Protein AF-G2YPT3-F1 (afdb_monomer)

Solvent-accessible surface area (backbone atoms only — not comparable to full-atom values): 13106 Å² total; per-residue (Å²): 112,70,48,68,58,92,68,81,78,35,32,44,40,43,52,80,83,76,99,63,81,54,90,68,82,69,88,69,86,79,70,68,82,85,75,72,91,56,52,49,59,80,88,52,73,82,59,85,53,51,59,62,85,54,53,35,48,73,72,74,41,63,77,62,27,70,73,83,64,72,76,79,82,92,72,85,70,94,80,71,70,57,23,75,85,30,59,93,79,26,58,70,40,60,68,57,29,79,42,78,45,68,76,41,98,75,43,36,32,38,44,36,82,49,50,79,89,74,54,51,72,67,30,49,17,22,46,46,35,49,20,69,72,23,33,29,32,37,35,56,83,59,91,70,39,75,66,55,52,48,33,57,53,46,72,69,40,89,72,69,64,67,88,90,58,35,22,42,62,70,43,55,62,43,76,76,80,84,80,65,98,79,58,87,78,64,85,71,83,81,62,94,78,67,87,70,76,83,61,83,76,82,79,133

Mean predicted aligned error: 8.09 Å

Foldseek 3Di:
DWLDPPDPLFTEGEDDDDPDQQPDPPVDDFDFDDFFPWFPPPVDDDDFSHALVPRQVVVVHDVLHPPDTDDDDDDADDADFLQPPADPVLCVQQVQFPDWDDPDPQAEIEGHPDALLPDDSNNLNSVSNVRVRHSYYYYYDHSGTPSSSRRSSPSRHDQDQDDPAGASRRGRSDDDDDDDPPPPPDPPPPDDDRPPPVDDPDDD

pLDDT: mean 81.38, std 19.84, range [25.08, 97.88]

Organism: Botryotinia fuckeliana (strain T4) (NCBI:txid999810)

Secondary structure (DSSP, 8-state):
--EE-SSSS-EEEEEPPS-------------PPPPPTT-S-TT--PPTTS-HHHHHHHTT--SSB-----PPPP-------TTTTS-TT-HHHHTT-SEEEESSSSS-EEEES--GGG--HHHHHHHHHHHHHHSEEEEES----HHHHHHHHHHHSPPPPPTTS-BBTTBTT-------TT-TT-----S---TTTTS-----

Sequence (204 aa):
MAIANNFSKTAVVVAEDAVGNSTSSSSRKLKLPPKPENLPHPEYTTPRGVSPLISVPKAGLQYPNYTPFKLPDLVEHPFVDRGIDSDPKKSKLLGAASEVKHLTPSIGTELVGIQLTSLDDTQKNELARLVAERGVVFLRDQEMDVHEQIEFGSYFGELHIHQMAGIIPDLPWVHPIHKDETAKNGRSHQIWHSDNGYASKSWT

Nearest PDB structures (foldseek):
  7qtf-assembly1_B  TM=8.559E-01  e=4.571E-03  Streptomyces sp. Tu6071
  7qtd-assembly1_B  TM=8.133E-01  e=3.531E-03  Streptomyces sp. Tu6071
  7qtf-assembly1_D  TM=8.528E-01  e=2.786E-02  Streptomyces sp. Tu6071

InterPro domains:
  IPR003819 TauD/TfdA-like domain [PF02668] (99-200)
  IPR042098 Glutarate 2-hydroxylase superfamily [G3DSA:3.60.130.10] (91-202)
  IPR051323 Alpha-ketoglutarate-dependent sulfate ester dioxygenase-like [PTHR30468] (59-199)

Radius of gyration: 17.72 Å; Cα contacts (8 Å, |Δi|>4): 285; chains: 1; bounding box: 40×44×48 Å

Structure (mmCIF, N/CA/C/O backbone):
data_AF-G2YPT3-F1
#
_entry.id   AF-G2YPT3-F1
#
loop_
_atom_site.group_PDB
_atom_site.id
_atom_site.type_symbol
_atom_site.label_atom_id
_atom_site.label_alt_id
_atom_site.label_comp_id
_atom_site.label_asym_id
_atom_site.label_entity_id
_atom_site.label_seq_id
_atom_site.pdbx_PDB_ins_code
_atom_site.Cartn_x
_atom_site.Cartn_y
_atom_site.Cartn_z
_atom_site.occupancy
_atom_site.B_iso_or_equiv
_atom_site.auth_seq_id
_atom_site.auth_comp_id
_atom_site.auth_asym_id
_atom_site.auth_atom_id
_atom_site.pdbx_PDB_model_num
ATOM 1 N N . MET A 1 1 ? 2.955 -8.568 -2.857 1.00 25.56 1 MET A N 1
ATOM 2 C CA . MET A 1 1 ? 2.214 -7.303 -2.712 1.00 25.56 1 MET A CA 1
ATOM 3 C C . MET A 1 1 ? 2.379 -6.792 -1.282 1.00 25.56 1 MET A C 1
ATOM 5 O O . MET A 1 1 ? 2.243 -7.575 -0.354 1.00 25.56 1 MET A O 1
ATOM 9 N N . ALA A 1 2 ? 2.762 -5.528 -1.096 1.00 25.08 2 ALA A N 1
ATOM 10 C CA . ALA A 1 2 ? 2.820 -4.852 0.203 1.00 25.08 2 ALA A CA 1
ATOM 11 C C . ALA A 1 2 ? 2.384 -3.401 -0.025 1.00 25.08 2 ALA A C 1
ATOM 13 O O . ALA A 1 2 ? 2.983 -2.726 -0.859 1.00 25.08 2 ALA A O 1
ATOM 14 N N . ILE A 1 3 ? 1.355 -2.914 0.672 1.00 36.22 3 ILE A N 1
ATOM 15 C CA . ILE A 1 3 ? 1.023 -1.484 0.673 1.00 36.22 3 ILE A CA 1
ATOM 16 C C . ILE A 1 3 ? 1.812 -0.862 1.831 1.00 36.22 3 ILE A C 1
ATOM 18 O O . ILE A 1 3 ? 1.327 -0.696 2.952 1.00 36.22 3 ILE A O 1
ATOM 22 N N . ALA A 1 4 ? 3.086 -0.582 1.561 1.00 28.97 4 ALA A N 1
ATOM 23 C CA . ALA A 1 4 ? 3.979 0.117 2.475 1.00 28.97 4 ALA A CA 1
ATOM 24 C C . ALA A 1 4 ? 3.965 1.616 2.141 1.00 28.97 4 ALA A C 1
ATOM 26 O O . ALA A 1 4 ? 4.712 2.086 1.283 1.00 28.97 4 ALA A O 1
ATOM 27 N N . ASN A 1 5 ? 3.110 2.375 2.832 1.00 30.12 5 ASN A N 1
ATOM 28 C CA . ASN A 1 5 ? 3.223 3.829 2.849 1.00 30.12 5 ASN A CA 1
ATOM 29 C C . ASN A 1 5 ? 4.430 4.191 3.711 1.00 30.12 5 ASN A C 1
ATOM 31 O O . ASN A 1 5 ? 4.438 4.029 4.930 1.00 30.12 5 ASN A O 1
ATOM 35 N N . ASN A 1 6 ? 5.486 4.647 3.050 1.00 32.84 6 ASN A N 1
ATOM 36 C CA . ASN A 1 6 ? 6.762 4.945 3.668 1.00 32.84 6 ASN A CA 1
ATOM 37 C C . ASN A 1 6 ? 6.714 6.234 4.503 1.00 32.84 6 ASN A C 1
ATOM 39 O O . ASN A 1 6 ? 7.432 7.164 4.174 1.00 32.84 6 ASN A O 1
ATOM 43 N N . PHE A 1 7 ? 5.958 6.309 5.602 1.00 32.59 7 PHE A N 1
ATOM 44 C CA . PHE A 1 7 ? 6.181 7.274 6.691 1.00 32.59 7 PHE A CA 1
ATOM 45 C C . PHE A 1 7 ? 5.775 6.651 8.037 1.00 32.59 7 PHE A C 1
ATOM 47 O O . PHE A 1 7 ? 4.611 6.602 8.391 1.00 32.59 7 PHE A O 1
ATOM 54 N N . SER A 1 8 ? 6.779 6.177 8.789 1.00 30.66 8 SER A N 1
ATOM 55 C CA . SER A 1 8 ? 6.693 5.751 10.196 1.00 30.66 8 SER A CA 1
ATOM 56 C C . SER A 1 8 ? 5.673 4.630 10.508 1.00 30.66 8 SER A C 1
ATOM 58 O O . SER A 1 8 ? 4.515 4.865 10.833 1.00 30.66 8 SER A O 1
ATOM 60 N N . LYS A 1 9 ? 6.156 3.377 10.494 1.00 34.19 9 LYS A N 1
ATOM 61 C CA . LYS A 1 9 ? 5.582 2.201 11.198 1.00 34.19 9 LYS A CA 1
ATOM 62 C C . LYS A 1 9 ? 4.179 1.693 10.797 1.00 34.19 9 LYS A C 1
ATOM 64 O O . LYS A 1 9 ? 3.597 0.930 11.563 1.00 34.19 9 LYS A O 1
ATOM 69 N N . THR A 1 10 ? 3.673 2.036 9.615 1.00 38.00 10 THR A N 1
ATOM 70 C CA . THR A 1 10 ? 2.257 1.835 9.252 1.00 38.00 10 THR A CA 1
ATOM 71 C C . THR A 1 10 ? 2.141 1.134 7.890 1.00 38.00 10 THR A C 1
ATOM 73 O O . THR A 1 10 ? 2.603 1.678 6.890 1.00 38.00 10 THR A O 1
ATOM 76 N N . ALA A 1 11 ? 1.564 -0.074 7.828 1.00 52.31 11 ALA A N 1
ATOM 77 C CA . ALA A 1 11 ? 1.418 -0.837 6.576 1.00 52.31 11 ALA A CA 1
ATOM 78 C C . ALA A 1 11 ? 0.014 -1.435 6.402 1.00 52.31 11 ALA A C 1
ATOM 80 O O . ALA A 1 11 ? -0.542 -2.031 7.328 1.00 52.31 11 ALA A O 1
ATOM 81 N N . VAL A 1 12 ? -0.536 -1.328 5.191 1.00 57.88 12 VAL A N 1
ATOM 82 C CA . VAL A 1 12 ? -1.650 -2.178 4.762 1.00 57.88 12 VAL A CA 1
ATOM 83 C C . VAL 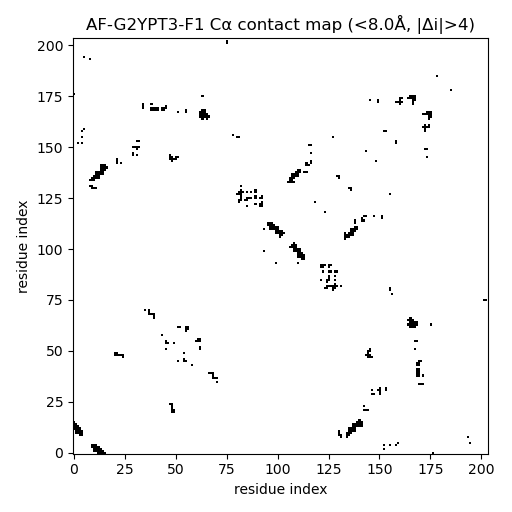A 1 12 ? -1.031 -3.366 4.032 1.00 57.88 12 VAL A C 1
ATOM 85 O O . VAL A 1 12 ? -0.262 -3.220 3.085 1.00 57.88 12 VAL A O 1
ATOM 88 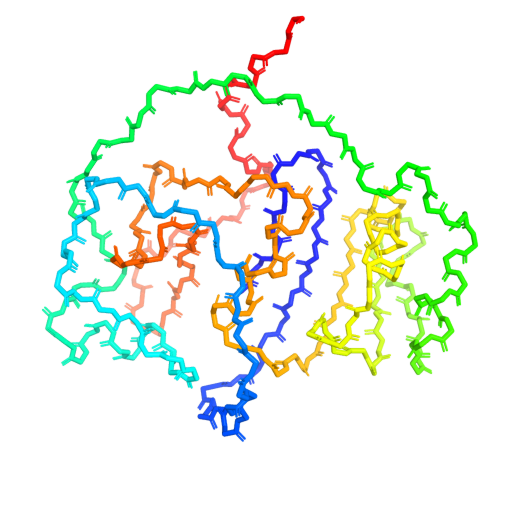N N . VAL A 1 13 ? -1.303 -4.575 4.496 1.00 55.97 13 VAL A N 1
ATOM 89 C CA . VAL A 1 13 ? -0.793 -5.776 3.836 1.00 55.97 13 VAL A CA 1
ATOM 90 C C . VAL A 1 13 ? -1.937 -6.393 3.066 1.00 55.97 13 VAL A C 1
ATOM 92 O O . VAL A 1 13 ? -2.927 -6.831 3.651 1.00 55.97 13 VAL A O 1
ATOM 95 N N . VAL A 1 14 ? -1.770 -6.427 1.750 1.00 56.00 14 VAL A N 1
ATOM 96 C CA . VAL A 1 14 ? -2.645 -7.186 0.871 1.00 56.00 14 VAL A CA 1
ATOM 97 C C . VAL A 1 14 ? -1.931 -8.474 0.515 1.00 56.00 14 VAL A C 1
ATOM 99 O O . VAL A 1 14 ? -0.853 -8.460 -0.082 1.00 56.00 14 VAL A O 1
ATOM 102 N N . ALA A 1 15 ? -2.517 -9.579 0.959 1.00 39.38 15 ALA A N 1
ATOM 103 C CA . ALA A 1 15 ? -2.081 -10.914 0.599 1.00 39.38 15 ALA A CA 1
ATOM 104 C C . ALA A 1 15 ? -2.878 -11.354 -0.634 1.00 39.38 15 ALA A C 1
ATOM 106 O O . ALA A 1 15 ? -4.101 -11.449 -0.570 1.00 39.38 15 ALA A O 1
ATOM 107 N N . GLU A 1 16 ? -2.180 -11.584 -1.743 1.00 44.81 16 GLU A N 1
ATOM 108 C CA . GLU A 1 16 ? -2.735 -12.250 -2.920 1.00 44.81 16 GLU A CA 1
ATOM 109 C C . GLU A 1 16 ? -2.396 -13.739 -2.816 1.00 44.81 16 GLU A C 1
ATOM 111 O O . GLU A 1 16 ? -1.215 -14.095 -2.762 1.00 44.81 16 GLU A O 1
ATOM 116 N N . ASP A 1 17 ? -3.413 -14.599 -2.808 1.00 30.06 17 ASP A N 1
ATOM 117 C CA . ASP A 1 17 ? -3.238 -16.021 -3.076 1.00 30.06 17 ASP A CA 1
ATOM 118 C C . ASP A 1 17 ? -3.498 -16.272 -4.572 1.00 30.06 17 ASP A C 1
ATOM 120 O O . ASP A 1 17 ? -4.581 -16.025 -5.092 1.00 30.06 17 ASP A O 1
ATOM 124 N N . ALA A 1 18 ? -2.480 -16.820 -5.237 1.00 33.00 18 ALA A N 1
ATOM 125 C CA . ALA A 1 18 ? -2.502 -17.441 -6.562 1.00 33.00 18 ALA A CA 1
ATOM 126 C C . ALA A 1 18 ? -2.518 -16.559 -7.833 1.00 33.00 18 ALA A C 1
ATOM 128 O O . ALA A 1 18 ? -3.161 -15.524 -7.967 1.00 33.00 18 ALA A O 1
ATOM 129 N N . VAL A 1 19 ? -1.798 -17.099 -8.825 1.00 37.69 19 VAL A N 1
ATOM 130 C CA . VAL A 1 19 ? -1.695 -16.706 -10.238 1.00 37.69 19 VAL A CA 1
ATOM 131 C C . VAL A 1 19 ? -3.038 -16.967 -10.938 1.00 37.69 19 VAL A C 1
ATOM 133 O O . VAL A 1 19 ? -3.183 -17.886 -11.741 1.00 37.69 19 VAL A O 1
ATOM 136 N N . GLY A 1 20 ? -4.060 -16.201 -10.569 1.00 38.00 20 GLY A N 1
ATOM 137 C CA . GLY A 1 20 ? -5.382 -16.219 -11.184 1.00 38.00 20 GLY A CA 1
ATOM 138 C C . GLY A 1 20 ? -5.540 -15.046 -12.142 1.00 38.00 20 GLY A C 1
ATOM 139 O O . GLY A 1 20 ? -5.251 -13.905 -11.796 1.00 38.00 20 GLY A O 1
ATOM 140 N N . ASN A 1 21 ? -6.000 -15.318 -13.360 1.00 39.44 21 ASN A N 1
ATOM 141 C CA . ASN A 1 21 ? -6.393 -14.286 -14.312 1.00 39.44 21 ASN A CA 1
ATOM 142 C C . ASN A 1 21 ? -7.665 -13.612 -13.760 1.00 39.44 21 ASN A C 1
ATOM 144 O O . ASN A 1 21 ? -8.746 -14.195 -13.859 1.00 39.44 21 ASN A O 1
ATOM 148 N N . SER A 1 22 ? -7.552 -12.441 -13.122 1.00 44.16 22 SER A N 1
ATOM 149 C CA . SER A 1 22 ? -8.712 -11.742 -12.563 1.00 44.16 22 SER A CA 1
ATOM 150 C C . SER A 1 22 ? -9.546 -11.149 -13.701 1.00 44.16 22 SER A C 1
ATOM 152 O O . SER A 1 22 ? -9.305 -10.064 -14.228 1.00 44.16 22 SER A O 1
ATOM 154 N N . THR A 1 23 ? -10.568 -11.887 -14.128 1.00 39.50 23 THR A N 1
ATOM 155 C CA . THR A 1 23 ? -11.624 -11.369 -15.003 1.00 39.50 23 THR A CA 1
ATOM 156 C C . THR A 1 23 ? -12.571 -10.483 -14.200 1.00 39.50 23 THR A C 1
ATOM 158 O O . THR A 1 23 ? -13.719 -10.835 -13.962 1.00 39.50 23 THR A O 1
ATOM 161 N N . SER A 1 24 ? -12.087 -9.316 -13.788 1.00 44.16 24 SER A N 1
ATOM 162 C CA . SER A 1 24 ? -12.925 -8.203 -13.346 1.00 44.16 24 SER A CA 1
ATOM 163 C C . SER A 1 24 ? -12.315 -6.916 -13.888 1.00 44.16 24 SER A C 1
ATOM 165 O O . SER A 1 24 ? -11.697 -6.119 -13.191 1.00 44.16 24 SER A O 1
ATOM 167 N N . SER A 1 25 ? -12.441 -6.731 -15.205 1.00 45.53 25 SER A N 1
ATOM 168 C CA . SER A 1 25 ? -12.230 -5.422 -15.814 1.00 45.53 25 SER A CA 1
ATOM 169 C C . SER A 1 25 ? -13.413 -4.543 -15.420 1.00 45.53 25 SER A C 1
ATOM 171 O O . SER A 1 25 ? -14.403 -4.429 -16.140 1.00 45.53 25 SER A O 1
ATOM 173 N N . SER A 1 26 ? -13.329 -3.932 -14.241 1.00 51.19 26 SER A N 1
ATOM 174 C CA . SER A 1 26 ? -14.158 -2.776 -13.938 1.00 51.19 26 SER A CA 1
ATOM 175 C C . SER A 1 26 ? -13.827 -1.699 -14.973 1.00 51.19 26 SER A C 1
ATOM 177 O O . SER A 1 26 ? -12.689 -1.240 -15.076 1.00 51.19 26 SER A O 1
ATOM 179 N N . SER A 1 27 ? -14.820 -1.276 -15.758 1.00 59.25 27 SER A N 1
ATOM 180 C CA . SER A 1 27 ? -14.730 -0.214 -16.775 1.00 59.25 27 SER A CA 1
ATOM 181 C C . SER A 1 27 ? -14.465 1.182 -16.185 1.00 59.25 27 SER A C 1
ATOM 183 O O . SER A 1 27 ? -14.656 2.205 -16.847 1.00 59.25 27 SER A O 1
ATOM 185 N N . ARG A 1 28 ? -14.072 1.249 -14.911 1.00 79.56 28 ARG A N 1
ATOM 186 C CA . ARG A 1 28 ? -13.764 2.466 -14.174 1.00 79.56 28 ARG A CA 1
ATOM 187 C C . ARG A 1 28 ? -12.471 3.083 -14.705 1.00 79.56 28 ARG A C 1
ATOM 189 O O . ARG A 1 28 ? -11.409 2.460 -14.726 1.00 79.56 28 ARG A O 1
ATOM 196 N N . LYS A 1 29 ? -12.556 4.360 -15.082 1.00 86.62 29 LYS A N 1
ATOM 197 C CA . LYS A 1 29 ? -11.383 5.179 -15.396 1.00 86.62 29 LYS A CA 1
ATOM 198 C C . LYS A 1 29 ? -10.594 5.441 -14.111 1.00 86.62 29 LYS A C 1
ATOM 200 O O . LYS A 1 29 ? -11.098 6.126 -13.224 1.00 86.62 29 LYS A O 1
ATOM 205 N N . LEU A 1 30 ? -9.374 4.914 -14.042 1.00 90.19 30 LEU A N 1
ATOM 206 C CA . LEU A 1 30 ? -8.471 5.143 -12.916 1.00 90.19 30 LEU A CA 1
ATOM 207 C C . LEU A 1 30 ? -7.805 6.519 -12.992 1.00 90.19 30 LEU A C 1
ATOM 209 O O . LEU A 1 30 ? -7.513 7.035 -14.076 1.00 90.19 30 LEU A O 1
ATOM 213 N N . LYS A 1 31 ? -7.535 7.086 -11.822 1.00 91.81 31 LYS A N 1
ATOM 214 C CA . LYS A 1 31 ? -6.739 8.288 -11.593 1.00 91.81 31 LYS A CA 1
ATOM 215 C C . LYS A 1 31 ? -5.352 7.857 -11.126 1.00 91.81 31 LYS A C 1
ATOM 217 O O . LYS A 1 31 ? -5.121 7.655 -9.940 1.00 91.81 31 LYS A O 1
ATOM 222 N N . LEU A 1 32 ? -4.443 7.691 -12.079 1.00 91.88 32 LEU A N 1
ATOM 223 C CA . LEU A 1 32 ? -3.050 7.362 -11.788 1.00 91.88 32 LEU A CA 1
ATOM 224 C C . LEU A 1 32 ? -2.218 8.642 -11.615 1.00 91.88 32 LEU A C 1
ATOM 226 O O . LEU A 1 32 ? -2.523 9.648 -12.265 1.00 91.88 32 LEU A O 1
ATOM 230 N N . PRO A 1 33 ? -1.168 8.616 -10.776 1.00 91.44 33 PRO A N 1
ATOM 231 C CA . PRO A 1 33 ? -0.207 9.708 -10.694 1.00 91.44 33 PRO A CA 1
ATOM 232 C C . PRO A 1 33 ? 0.501 9.944 -12.045 1.00 91.44 33 PRO A C 1
ATOM 234 O O . PRO A 1 33 ? 0.577 9.035 -12.880 1.00 91.44 33 PRO A O 1
ATOM 237 N N . PRO A 1 34 ? 1.014 11.163 -12.292 1.00 91.19 34 PRO A N 1
ATOM 238 C CA . PRO A 1 34 ? 1.712 11.487 -13.534 1.00 91.19 34 PRO A CA 1
ATOM 239 C C . PRO A 1 34 ? 3.033 10.717 -13.641 1.00 91.19 34 PRO A C 1
ATOM 241 O O . PRO A 1 34 ? 3.856 10.769 -12.731 1.00 91.19 34 PRO A O 1
ATOM 244 N N . LYS A 1 35 ? 3.250 10.016 -14.762 1.00 89.12 35 LYS A N 1
ATOM 245 C CA . LYS A 1 35 ? 4.491 9.263 -15.009 1.00 89.12 35 LYS A CA 1
ATOM 246 C C . LYS A 1 35 ? 5.697 10.218 -15.113 1.00 89.12 35 LYS A C 1
ATOM 248 O O . LYS A 1 35 ? 5.562 11.272 -15.734 1.00 89.12 35 LYS A O 1
ATOM 253 N N . PRO A 1 36 ? 6.875 9.851 -14.573 1.00 87.44 36 PRO A N 1
ATOM 254 C CA . PRO A 1 36 ? 8.125 10.555 -14.850 1.00 87.44 36 PRO A CA 1
ATOM 255 C C . PRO A 1 36 ? 8.432 10.595 -16.354 1.00 87.44 36 PRO A C 1
ATOM 257 O O . PRO A 1 36 ? 8.186 9.620 -17.062 1.00 87.44 36 PRO A O 1
ATOM 260 N N . GLU A 1 37 ? 9.008 11.696 -16.836 1.00 85.44 37 GLU A N 1
ATOM 261 C CA . GLU A 1 37 ? 9.259 11.909 -18.272 1.00 85.44 37 GLU A CA 1
ATOM 262 C C . GLU A 1 37 ? 10.292 10.936 -18.863 1.00 85.44 37 GLU A C 1
ATOM 264 O O . GLU A 1 37 ? 10.163 10.508 -20.005 1.00 85.44 37 GLU A O 1
ATOM 269 N N . ASN A 1 38 ? 11.302 10.548 -18.078 1.00 86.25 38 ASN A N 1
ATOM 270 C CA . ASN A 1 38 ? 12.462 9.789 -18.558 1.00 86.25 38 ASN A CA 1
ATOM 271 C C . ASN A 1 38 ? 12.374 8.285 -18.259 1.00 86.25 38 ASN A C 1
ATOM 273 O O . ASN A 1 38 ? 13.396 7.662 -17.972 1.00 86.25 38 ASN A O 1
ATOM 277 N N . LEU A 1 39 ? 11.174 7.697 -18.257 1.00 89.94 39 LEU A N 1
ATOM 278 C CA . LEU A 1 39 ? 11.048 6.262 -18.008 1.00 89.94 39 LEU A CA 1
ATOM 279 C C . LEU A 1 39 ? 11.674 5.427 -19.138 1.00 89.94 39 LEU A C 1
ATOM 281 O O . LEU A 1 39 ? 11.539 5.768 -20.315 1.00 89.94 39 LEU A O 1
ATOM 285 N N . PRO A 1 40 ? 12.331 4.307 -18.797 1.00 88.69 40 PRO A N 1
ATOM 286 C CA . PRO A 1 40 ? 12.798 3.353 -19.790 1.00 88.69 40 PRO A CA 1
ATOM 287 C C . PRO A 1 40 ? 11.599 2.646 -20.444 1.00 88.69 40 PRO A C 1
ATOM 289 O O . PRO A 1 40 ? 10.626 2.326 -19.766 1.00 88.69 40 PRO A O 1
ATOM 292 N N . HIS A 1 41 ? 11.695 2.346 -21.741 1.00 91.94 41 HIS A N 1
ATOM 293 C CA . HIS A 1 41 ? 10.638 1.689 -22.531 1.00 91.94 41 HIS A CA 1
ATOM 294 C C . HIS A 1 41 ? 9.309 2.473 -22.607 1.00 91.94 41 HIS A C 1
ATOM 296 O O . HIS A 1 41 ? 8.260 1.938 -22.234 1.00 91.94 41 HIS A O 1
ATOM 302 N N . PRO A 1 42 ? 9.312 3.734 -23.089 1.00 90.94 42 PRO A N 1
ATOM 303 C CA . PRO A 1 42 ? 8.094 4.546 -23.214 1.00 90.94 42 PRO A CA 1
ATOM 304 C C . PRO A 1 42 ? 7.025 3.929 -24.133 1.00 90.94 42 PRO A C 1
ATOM 306 O O . PRO A 1 42 ? 5.852 4.282 -24.043 1.00 90.94 42 PRO A O 1
ATOM 309 N N . GLU A 1 43 ? 7.417 3.015 -25.020 1.00 92.31 43 GLU A N 1
ATOM 310 C CA . GLU A 1 43 ? 6.538 2.266 -25.918 1.00 92.31 43 GLU A CA 1
ATOM 311 C C . GLU A 1 43 ? 5.740 1.154 -25.225 1.00 92.31 43 GLU A C 1
ATOM 313 O O . GLU A 1 43 ? 4.716 0.713 -25.751 1.00 92.31 43 GLU A O 1
ATOM 318 N N . TYR A 1 44 ? 6.198 0.677 -24.066 1.00 94.50 44 TYR A N 1
ATOM 319 C CA . TYR A 1 44 ? 5.550 -0.412 -23.348 1.00 94.50 44 TYR A CA 1
ATOM 320 C C . TYR A 1 44 ? 4.459 0.117 -22.415 1.00 94.50 44 TYR A C 1
ATOM 322 O O . TYR A 1 44 ? 4.579 1.160 -21.776 1.00 94.50 44 TYR A O 1
ATOM 330 N N . THR A 1 45 ? 3.361 -0.628 -22.319 1.00 94.62 45 THR A N 1
ATOM 331 C CA . THR A 1 45 ? 2.282 -0.353 -21.369 1.00 94.62 45 THR A CA 1
ATOM 332 C C . THR A 1 45 ? 1.820 -1.661 -20.755 1.00 94.62 45 THR A C 1
ATOM 334 O O . THR A 1 45 ? 1.497 -2.609 -21.475 1.00 94.62 45 THR A O 1
ATOM 337 N N . THR A 1 46 ? 1.768 -1.712 -19.427 1.00 93.50 46 THR A N 1
ATOM 338 C CA . THR A 1 46 ? 1.261 -2.880 -18.710 1.00 93.50 46 THR A CA 1
ATOM 339 C C . THR A 1 46 ? -0.253 -3.001 -18.931 1.00 93.50 46 THR A C 1
ATOM 341 O O . THR A 1 46 ? -0.994 -2.069 -18.617 1.00 93.50 46 THR A O 1
ATOM 344 N N . PRO A 1 47 ? -0.761 -4.131 -19.458 1.00 93.62 47 PRO A N 1
ATOM 345 C CA . PRO A 1 47 ? -2.200 -4.326 -19.625 1.00 93.62 47 PRO A CA 1
ATOM 346 C C . PRO A 1 47 ? -2.939 -4.371 -18.276 1.00 93.62 47 PRO A C 1
ATOM 348 O O . PRO A 1 47 ? -2.446 -4.943 -17.305 1.00 93.62 47 PRO A O 1
ATOM 351 N N . ARG A 1 48 ? -4.157 -3.814 -18.219 1.00 90.00 48 ARG A N 1
ATOM 352 C CA . ARG A 1 48 ? -5.070 -3.973 -17.067 1.00 90.00 48 ARG A CA 1
ATOM 353 C C . ARG A 1 48 ? -5.431 -5.451 -16.869 1.00 90.00 48 ARG A C 1
ATOM 355 O O . ARG A 1 48 ? -5.543 -6.186 -17.849 1.00 90.00 48 ARG A O 1
ATOM 362 N N . GLY A 1 49 ? -5.621 -5.875 -15.619 1.00 86.69 49 GLY A N 1
ATOM 363 C CA . GLY A 1 49 ? -5.992 -7.257 -15.270 1.00 86.69 49 GLY A CA 1
ATOM 364 C C . GLY A 1 49 ? -4.949 -8.344 -15.573 1.00 86.69 49 GLY A C 1
ATOM 365 O O . GLY A 1 49 ? -5.222 -9.519 -15.353 1.00 86.69 49 GLY A O 1
ATOM 366 N N . VAL A 1 50 ? -3.755 -7.993 -16.068 1.00 89.81 50 VAL A N 1
ATOM 367 C CA . VAL A 1 50 ? -2.672 -8.954 -16.328 1.00 89.81 50 VAL A CA 1
ATOM 368 C C . VAL A 1 50 ? -1.510 -8.661 -15.392 1.00 89.81 50 VAL A C 1
ATOM 370 O O . VAL A 1 50 ? -1.056 -7.524 -15.288 1.00 89.81 50 VAL A O 1
ATOM 373 N N . SER A 1 51 ? -1.003 -9.699 -14.724 1.00 89.12 51 SER A N 1
ATOM 374 C CA . SER A 1 51 ? 0.149 -9.552 -13.837 1.00 89.12 51 SER A CA 1
ATOM 375 C C . SER A 1 51 ? 1.378 -9.040 -14.610 1.00 89.12 51 SER A C 1
ATOM 377 O O . SER A 1 51 ? 1.750 -9.646 -15.622 1.00 89.12 51 SER A O 1
ATOM 379 N N . PRO A 1 52 ? 2.067 -7.993 -14.117 1.00 90.56 52 PRO A N 1
ATOM 380 C CA . PRO A 1 52 ? 3.324 -7.507 -14.689 1.00 90.56 52 PRO A CA 1
ATOM 381 C C . PRO A 1 52 ? 4.414 -8.578 -14.778 1.00 90.56 52 PRO A C 1
ATOM 383 O O . PRO A 1 52 ? 5.217 -8.561 -15.708 1.00 90.56 52 PRO A O 1
ATOM 386 N N . LEU A 1 53 ? 4.398 -9.546 -13.854 1.00 90.12 53 LEU A N 1
ATOM 387 C CA . LEU A 1 53 ? 5.284 -10.712 -13.868 1.00 90.12 53 LEU A CA 1
ATOM 388 C C . LEU A 1 53 ? 5.138 -11.537 -15.160 1.00 90.12 53 LEU A C 1
ATOM 390 O O . LEU A 1 53 ? 6.088 -12.180 -15.590 1.00 90.12 53 LEU A O 1
ATOM 394 N N . ILE A 1 54 ? 3.960 -11.503 -15.790 1.00 91.50 54 ILE A N 1
ATOM 395 C CA . ILE A 1 54 ? 3.649 -12.223 -17.030 1.00 91.50 54 ILE A CA 1
ATOM 396 C C . ILE A 1 54 ? 3.765 -11.292 -18.242 1.00 91.50 54 ILE A C 1
ATOM 398 O O . ILE A 1 54 ? 4.350 -11.667 -19.260 1.00 91.50 54 ILE A O 1
ATOM 402 N N . SER A 1 55 ? 3.195 -10.085 -18.167 1.00 93.69 55 SER A N 1
ATOM 403 C CA . SER A 1 55 ? 3.106 -9.193 -19.329 1.00 93.69 55 SER A CA 1
ATOM 404 C C . SER A 1 55 ? 4.459 -8.618 -19.748 1.00 93.69 55 SER A C 1
ATOM 406 O O . SER A 1 55 ? 4.703 -8.492 -20.947 1.00 93.69 55 SER A O 1
ATOM 408 N N . VAL A 1 56 ? 5.345 -8.316 -18.790 1.00 93.69 56 VAL A N 1
ATOM 409 C CA . VAL A 1 56 ? 6.662 -7.719 -19.066 1.00 93.69 56 VAL A CA 1
ATOM 410 C C . VAL A 1 56 ? 7.563 -8.706 -19.831 1.00 93.69 56 VAL A C 1
ATOM 412 O O . VAL A 1 56 ? 7.993 -8.352 -20.933 1.00 93.69 56 VAL A O 1
ATOM 415 N N . PRO A 1 57 ? 7.774 -9.964 -19.379 1.00 93.88 57 PRO A N 1
ATOM 416 C CA . PRO A 1 57 ? 8.549 -10.936 -20.158 1.00 93.88 57 PRO A CA 1
ATOM 417 C C . PRO A 1 57 ? 7.920 -11.277 -21.510 1.00 93.88 57 PRO A C 1
ATOM 419 O O . PRO A 1 57 ? 8.635 -11.464 -22.493 1.00 93.88 57 PRO A O 1
ATOM 422 N N . LYS A 1 58 ? 6.581 -11.313 -21.601 1.00 95.69 58 LYS A N 1
ATOM 423 C CA . LYS A 1 58 ? 5.871 -11.558 -22.869 1.00 95.69 58 LYS A CA 1
ATOM 424 C C . LYS A 1 58 ? 6.143 -10.470 -23.914 1.00 95.69 58 LYS A C 1
ATOM 426 O O . LYS A 1 58 ? 6.140 -10.766 -25.105 1.00 95.69 58 LYS A O 1
ATOM 431 N N . ALA A 1 59 ? 6.395 -9.239 -23.477 1.00 95.06 59 ALA A N 1
ATOM 432 C CA . ALA A 1 59 ? 6.814 -8.137 -24.338 1.00 95.06 59 ALA A CA 1
ATOM 433 C C . ALA A 1 59 ? 8.322 -8.150 -24.664 1.00 95.06 59 ALA A C 1
ATOM 435 O O . ALA A 1 59 ? 8.805 -7.241 -25.332 1.00 95.06 59 ALA A O 1
ATOM 436 N N . GLY A 1 60 ? 9.073 -9.160 -24.208 1.00 95.25 60 GLY A N 1
ATOM 437 C CA . GLY A 1 60 ? 10.521 -9.260 -24.411 1.00 95.25 60 GLY A CA 1
ATOM 438 C C . GLY A 1 60 ? 11.346 -8.374 -23.474 1.00 95.25 60 GLY A C 1
ATOM 439 O O . GLY A 1 60 ? 12.531 -8.168 -23.727 1.00 95.25 60 GLY A O 1
ATOM 440 N N . LEU A 1 61 ? 10.741 -7.848 -22.404 1.00 94.94 61 LEU A N 1
ATOM 441 C CA . LEU A 1 61 ? 11.401 -6.986 -21.424 1.00 94.94 61 LEU A CA 1
ATOM 442 C C . LEU A 1 61 ? 11.796 -7.763 -20.164 1.00 94.94 61 LEU A C 1
ATOM 444 O O . LEU A 1 61 ? 11.189 -8.774 -19.805 1.00 94.94 61 LEU A O 1
ATOM 448 N N . GLN A 1 62 ? 12.810 -7.267 -19.457 1.00 91.62 62 GLN A N 1
ATOM 449 C CA . GLN A 1 62 ? 13.248 -7.851 -18.192 1.00 91.62 62 GLN A CA 1
ATOM 450 C C . GLN A 1 62 ? 12.265 -7.509 -17.061 1.00 91.62 62 GLN A C 1
ATOM 452 O O . GLN A 1 62 ? 11.863 -6.355 -16.914 1.00 91.62 62 GLN A O 1
ATOM 457 N N . TYR A 1 63 ? 11.922 -8.498 -16.228 1.00 88.62 63 TYR A N 1
ATOM 458 C CA . TYR A 1 63 ? 11.165 -8.302 -14.991 1.00 88.62 63 TYR A CA 1
ATOM 459 C C . TYR A 1 63 ? 11.990 -8.752 -13.771 1.00 88.62 63 TYR A C 1
ATOM 461 O O . TYR A 1 63 ? 12.360 -9.926 -13.703 1.00 88.62 63 TYR A O 1
ATOM 469 N N . PRO A 1 64 ? 12.247 -7.874 -12.784 1.00 88.56 64 PRO A N 1
ATOM 470 C CA . PRO A 1 64 ? 12.111 -6.413 -12.839 1.00 88.56 64 PRO A CA 1
ATOM 471 C C . PRO A 1 64 ? 13.003 -5.778 -13.917 1.00 88.56 64 PRO A C 1
ATOM 473 O O . PRO A 1 64 ? 14.022 -6.356 -14.294 1.00 88.56 64 PRO A O 1
ATOM 476 N N . ASN A 1 65 ? 12.662 -4.575 -14.380 1.00 89.56 65 ASN A N 1
ATOM 477 C CA . ASN A 1 65 ? 13.496 -3.825 -15.317 1.00 8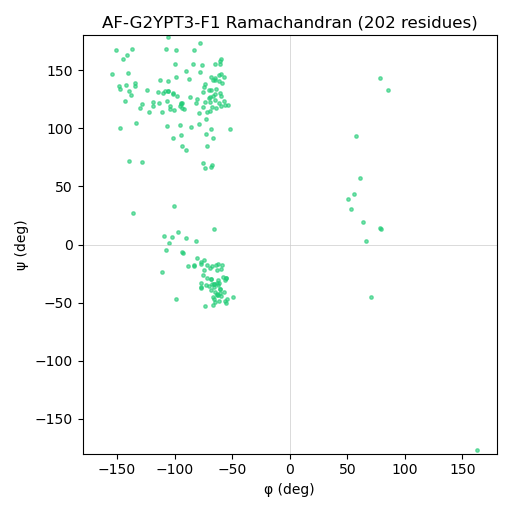9.56 65 ASN A CA 1
ATOM 478 C C . ASN A 1 65 ? 14.550 -2.999 -14.566 1.00 89.56 65 ASN A C 1
ATOM 480 O O . ASN A 1 65 ? 14.203 -2.200 -13.697 1.00 89.56 65 ASN A O 1
ATOM 484 N N . TYR A 1 66 ? 15.823 -3.162 -14.932 1.00 89.81 66 TYR A N 1
ATOM 485 C CA . TYR A 1 66 ? 16.966 -2.479 -14.306 1.00 89.81 66 TYR A CA 1
ATOM 486 C C . TYR A 1 66 ? 17.605 -1.408 -15.196 1.00 89.81 66 TYR A C 1
ATOM 488 O O . TYR A 1 66 ? 18.658 -0.875 -14.842 1.00 89.81 66 TYR A O 1
ATOM 496 N N . THR A 1 67 ? 17.000 -1.092 -16.345 1.00 91.06 67 THR A N 1
ATOM 497 C CA . THR A 1 67 ? 17.488 -0.025 -17.226 1.00 91.06 67 THR A CA 1
ATOM 498 C C . THR A 1 67 ? 17.571 1.297 -16.449 1.00 91.06 67 THR A C 1
ATOM 500 O O . THR A 1 67 ? 16.545 1.751 -15.935 1.00 91.06 67 THR A O 1
ATOM 503 N N . PRO A 1 68 ? 18.763 1.919 -16.334 1.00 88.62 68 PRO A N 1
ATOM 504 C CA . PRO A 1 68 ? 18.928 3.147 -15.567 1.00 88.62 68 PRO A CA 1
ATOM 505 C C . PRO A 1 68 ? 18.090 4.295 -16.129 1.00 88.62 68 PRO A C 1
ATOM 507 O O . PRO A 1 68 ? 18.026 4.493 -17.341 1.00 88.62 68 PRO A O 1
ATOM 510 N N . PHE A 1 69 ? 17.514 5.094 -15.238 1.00 88.56 69 PHE A N 1
ATOM 511 C CA . PHE A 1 69 ? 16.836 6.339 -15.577 1.00 88.56 69 PHE A CA 1
ATOM 512 C C . PHE A 1 69 ? 17.055 7.379 -14.479 1.00 88.56 69 PHE A C 1
ATOM 514 O O . PHE A 1 69 ? 17.419 7.039 -13.351 1.00 88.56 69 PHE A O 1
ATOM 521 N N . LYS A 1 70 ? 16.866 8.658 -14.818 1.00 86.94 70 LYS A N 1
ATOM 522 C CA . LYS A 1 70 ? 17.057 9.770 -13.886 1.00 86.94 70 LYS A CA 1
ATOM 523 C C . LYS A 1 70 ? 15.708 10.339 -13.460 1.00 86.94 70 LYS A C 1
ATOM 525 O O . LYS A 1 70 ? 14.916 10.764 -14.301 1.00 86.94 70 LYS A O 1
ATOM 530 N N . LEU A 1 71 ? 15.483 10.362 -12.151 1.00 86.06 71 LEU A N 1
ATOM 531 C CA . LEU A 1 71 ? 14.375 11.077 -11.527 1.00 86.06 71 LEU A CA 1
ATOM 532 C C . LEU A 1 71 ? 14.742 12.552 -11.303 1.00 86.06 71 LEU A C 1
ATOM 534 O O . LEU A 1 71 ? 15.934 12.870 -11.220 1.00 86.06 71 LEU A O 1
ATOM 538 N N . PRO A 1 72 ? 13.744 13.449 -11.223 1.00 84.06 72 PRO A N 1
ATOM 539 C CA . PRO A 1 72 ? 13.979 14.813 -10.769 1.00 84.06 72 PRO A CA 1
ATOM 540 C C . PRO A 1 72 ? 14.551 14.825 -9.346 1.00 84.06 72 PRO A C 1
ATOM 542 O O . PRO A 1 72 ? 14.424 13.849 -8.600 1.00 84.06 72 PRO A O 1
ATOM 545 N N . ASP A 1 73 ? 15.184 15.939 -8.985 1.00 84.94 73 ASP A N 1
ATOM 546 C CA . ASP A 1 73 ? 15.688 16.144 -7.630 1.00 84.94 73 ASP A CA 1
ATOM 547 C C . ASP A 1 73 ? 14.533 16.083 -6.619 1.00 84.94 73 ASP A C 1
ATOM 549 O O . ASP A 1 73 ? 13.401 16.467 -6.923 1.00 84.94 73 ASP A O 1
ATOM 553 N N . LEU A 1 74 ? 14.819 15.576 -5.416 1.00 81.44 74 LEU A N 1
ATOM 554 C CA . LEU A 1 74 ? 13.815 15.468 -4.362 1.00 81.44 74 LEU A CA 1
ATOM 555 C C . LEU A 1 74 ? 13.354 16.861 -3.940 1.00 81.44 74 LEU A C 1
ATOM 557 O O . LEU A 1 74 ? 14.167 17.723 -3.605 1.00 81.44 74 LEU A O 1
ATOM 561 N N . VAL A 1 75 ? 12.040 17.041 -3.920 1.00 82.00 75 VAL A N 1
ATOM 562 C CA . VAL A 1 75 ? 11.390 18.248 -3.423 1.00 82.00 75 VAL A CA 1
ATOM 563 C C . VAL A 1 75 ? 10.622 17.880 -2.161 1.00 82.00 75 VAL A C 1
ATOM 565 O O . VAL A 1 75 ? 10.044 16.797 -2.059 1.00 82.00 75 VAL A O 1
ATOM 568 N N . GLU A 1 76 ? 10.640 18.768 -1.171 1.00 80.56 76 GLU A N 1
ATOM 569 C CA . GLU A 1 76 ? 9.786 18.603 -0.002 1.00 80.56 76 GLU A CA 1
ATOM 570 C C . GLU A 1 76 ? 8.329 18.820 -0.388 1.00 80.56 76 GLU A C 1
ATOM 572 O O . GLU A 1 76 ? 7.949 19.858 -0.935 1.00 80.56 76 GLU A O 1
ATOM 577 N N . HIS A 1 77 ? 7.505 17.836 -0.051 1.00 79.94 77 HIS A N 1
ATOM 578 C CA . HIS A 1 77 ? 6.068 17.919 -0.208 1.00 79.94 77 HIS A CA 1
ATOM 579 C C . HIS A 1 77 ? 5.429 17.908 1.180 1.00 79.94 77 HIS A C 1
ATOM 581 O O . HIS A 1 77 ? 5.647 16.957 1.939 1.00 79.94 77 HIS A O 1
ATOM 587 N N . PRO A 1 78 ? 4.645 18.941 1.546 1.00 84.62 78 PRO A N 1
ATOM 588 C CA . PRO A 1 78 ? 3.926 18.923 2.807 1.00 84.62 78 PRO A CA 1
ATOM 589 C C . PRO A 1 78 ? 2.990 17.714 2.825 1.00 84.62 78 PRO A C 1
ATOM 591 O O . PRO A 1 78 ? 2.198 17.505 1.905 1.00 84.62 78 PRO A O 1
ATOM 594 N N . PHE A 1 79 ? 3.090 16.913 3.881 1.00 85.38 79 PHE A N 1
ATOM 595 C CA . PHE A 1 79 ? 2.272 15.724 4.067 1.00 85.38 79 PHE A CA 1
ATOM 596 C C . PHE A 1 79 ? 1.280 15.951 5.199 1.00 85.38 79 PHE A C 1
ATOM 598 O O . PHE A 1 79 ? 1.658 16.354 6.299 1.00 85.38 79 PHE A O 1
ATOM 605 N N . VAL A 1 80 ? 0.014 15.646 4.933 1.00 88.69 80 VAL A N 1
ATOM 606 C CA . VAL A 1 80 ? -1.044 15.630 5.941 1.00 88.69 80 VAL A CA 1
ATOM 607 C C . VAL A 1 80 ? -1.597 14.216 6.000 1.00 88.69 80 VAL A C 1
ATOM 609 O O . VAL A 1 80 ? -2.100 13.700 4.999 1.00 88.69 80 VAL A O 1
ATOM 612 N N . ASP A 1 81 ? -1.492 13.591 7.172 1.00 89.56 81 ASP A N 1
ATOM 613 C CA . ASP A 1 81 ? -2.022 12.250 7.387 1.00 89.56 81 ASP A CA 1
ATOM 614 C C . ASP A 1 81 ? -3.552 12.267 7.256 1.00 89.56 81 ASP A C 1
ATOM 616 O O . ASP A 1 81 ? -4.261 13.014 7.935 1.00 89.56 81 ASP A O 1
ATOM 620 N N . ARG A 1 82 ? -4.061 11.416 6.362 1.00 91.88 82 ARG A N 1
ATOM 621 C CA . ARG A 1 82 ? -5.488 11.290 6.041 1.00 91.88 82 ARG A CA 1
ATOM 622 C C . ARG A 1 82 ? -6.340 10.834 7.228 1.00 91.88 82 ARG A C 1
ATOM 624 O O . ARG A 1 82 ? -7.546 11.068 7.243 1.00 91.88 82 ARG A O 1
ATOM 631 N N . GLY A 1 83 ? -5.732 10.189 8.219 1.00 92.38 83 GLY A N 1
ATOM 632 C CA . GLY A 1 83 ? -6.399 9.700 9.418 1.00 92.38 83 GLY A CA 1
ATOM 633 C C . GLY A 1 83 ? -6.726 10.777 10.453 1.00 92.38 83 GLY A C 1
ATOM 634 O O . GLY A 1 83 ? -7.576 10.510 11.307 1.00 92.38 83 GLY A O 1
ATOM 635 N N . ILE A 1 84 ? -6.111 11.969 10.386 1.00 91.62 84 ILE A N 1
ATOM 636 C CA . ILE A 1 84 ? -6.221 13.021 11.421 1.00 91.62 84 ILE A CA 1
ATOM 637 C C . ILE A 1 84 ? -7.681 13.404 11.690 1.00 91.62 84 ILE A C 1
ATOM 639 O O . ILE A 1 84 ? -8.126 13.356 12.837 1.00 91.62 84 ILE A O 1
ATOM 643 N N . ASP A 1 85 ? -8.434 13.695 10.629 1.00 86.94 85 ASP A N 1
ATOM 644 C CA . ASP A 1 85 ? -9.817 14.184 10.718 1.00 86.94 85 ASP A CA 1
ATOM 645 C C . ASP A 1 85 ? -10.870 13.075 10.547 1.00 86.94 85 ASP A C 1
ATOM 647 O O . ASP A 1 85 ? -12.062 13.346 10.391 1.00 86.94 85 ASP A O 1
ATOM 651 N N . SER A 1 86 ? -10.453 11.806 10.557 1.00 94.88 86 SER A N 1
ATOM 652 C CA . SER A 1 86 ? -11.387 10.678 10.468 1.00 94.88 86 SER A CA 1
ATOM 653 C C . SER A 1 86 ? -12.114 10.423 11.794 1.00 94.88 86 SER A C 1
ATOM 655 O O . SER A 1 86 ? -11.589 10.729 12.871 1.00 94.88 86 SER A O 1
ATOM 657 N N . ASP A 1 87 ? -13.308 9.817 11.728 1.00 95.81 87 ASP A N 1
ATOM 658 C CA . ASP A 1 87 ? -14.080 9.418 12.912 1.00 95.81 87 ASP A CA 1
ATOM 659 C C . ASP A 1 87 ? -13.213 8.540 13.838 1.00 95.81 87 ASP A C 1
ATOM 661 O O . ASP A 1 87 ? -12.787 7.454 13.432 1.00 95.81 87 ASP A O 1
ATOM 665 N N . PRO A 1 88 ? -12.968 8.943 15.103 1.00 96.06 88 PRO A N 1
ATOM 666 C CA . PRO A 1 88 ? -12.213 8.132 16.052 1.00 96.06 88 PRO A CA 1
ATOM 667 C C . PRO A 1 88 ? -12.777 6.725 16.252 1.00 96.06 88 PRO A C 1
ATOM 669 O O . PRO A 1 88 ? -12.022 5.790 16.532 1.00 96.06 88 PRO A O 1
ATOM 672 N N . LYS A 1 89 ? -14.091 6.549 16.083 1.00 97.19 89 LYS A N 1
ATOM 673 C CA . LYS A 1 89 ? -14.752 5.243 16.184 1.00 97.19 89 LYS A CA 1
ATOM 674 C C . LYS A 1 89 ? -14.613 4.402 14.920 1.00 97.19 89 LYS A C 1
ATOM 676 O O . LYS A 1 89 ? -14.919 3.215 14.984 1.00 97.19 89 LYS A O 1
ATOM 681 N N . LYS A 1 90 ? -14.143 4.984 13.809 1.00 97.38 90 LYS A N 1
ATOM 682 C CA . LYS A 1 90 ? -13.966 4.319 12.509 1.00 97.38 90 LYS A CA 1
ATOM 683 C C . LYS A 1 90 ? -15.235 3.577 12.077 1.00 97.38 90 LYS A C 1
ATOM 685 O O . LYS A 1 90 ? -15.194 2.427 11.640 1.00 97.38 90 LYS A O 1
ATOM 690 N N . SER A 1 91 ? -16.390 4.190 12.341 1.00 97.38 91 SER A N 1
ATOM 691 C CA . SER A 1 91 ? -17.673 3.490 12.327 1.00 97.38 91 SER A CA 1
ATOM 692 C C . SER A 1 91 ? -18.094 3.058 10.923 1.00 97.38 91 SER A C 1
ATOM 694 O O . SER A 1 91 ? -18.757 2.029 10.781 1.00 97.38 91 SER A O 1
ATOM 696 N N . LYS A 1 92 ? -17.685 3.791 9.879 1.00 97.81 92 LYS A N 1
ATOM 697 C CA . LYS A 1 92 ? -18.018 3.477 8.482 1.00 97.81 92 LYS A CA 1
ATOM 698 C C . LYS A 1 92 ? -17.182 2.334 7.922 1.00 97.81 92 LYS A C 1
ATOM 700 O O . LYS A 1 92 ? -17.704 1.515 7.169 1.00 97.81 92 LYS A O 1
ATOM 705 N N . LEU A 1 93 ? -15.910 2.265 8.287 1.00 97.69 93 LEU A N 1
ATOM 706 C CA . LEU A 1 93 ? -14.989 1.205 7.914 1.00 97.69 93 LEU A CA 1
ATOM 707 C C . LEU A 1 93 ? -15.307 -0.069 8.693 1.00 97.69 93 LEU A C 1
ATOM 709 O O . LEU A 1 93 ? -15.510 -1.119 8.092 1.00 97.69 93 LEU A O 1
ATOM 713 N N . LEU A 1 94 ? -15.385 0.019 10.025 1.00 97.56 94 LEU A N 1
ATOM 714 C CA . LEU A 1 94 ? -15.629 -1.155 10.866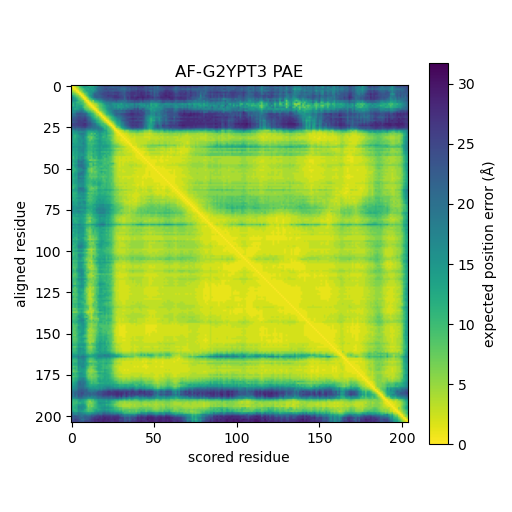 1.00 97.56 94 LEU A CA 1
ATOM 715 C C . LEU A 1 94 ? -17.036 -1.721 10.656 1.00 97.56 94 LEU A C 1
ATOM 717 O O . LEU A 1 94 ? -17.206 -2.932 10.692 1.00 97.56 94 LEU A O 1
ATOM 721 N N . GLY A 1 95 ? -18.029 -0.867 10.388 1.00 96.94 95 GLY A N 1
ATOM 722 C CA . GLY A 1 95 ? -19.385 -1.302 10.050 1.00 96.94 95 GLY A CA 1
ATOM 723 C C . GLY A 1 95 ? -19.517 -1.934 8.660 1.00 96.94 95 GLY A C 1
ATOM 724 O O . GLY A 1 95 ? -20.510 -2.610 8.407 1.00 96.94 95 GLY A O 1
ATOM 725 N N . ALA A 1 96 ? -18.544 -1.723 7.767 1.00 96.62 96 ALA A N 1
ATOM 726 C CA . ALA A 1 96 ? -18.497 -2.369 6.456 1.00 96.62 96 ALA A CA 1
ATOM 727 C C . ALA A 1 96 ? -17.773 -3.725 6.482 1.00 96.62 96 ALA A C 1
ATOM 729 O O . ALA A 1 96 ? -17.948 -4.521 5.562 1.00 96.62 96 ALA A O 1
ATOM 730 N N . ALA A 1 97 ? -16.972 -3.998 7.516 1.00 97.19 97 ALA A N 1
ATOM 731 C CA . ALA A 1 97 ? -16.321 -5.289 7.687 1.00 97.19 97 ALA A CA 1
ATOM 732 C C . ALA A 1 97 ? -17.338 -6.345 8.131 1.00 97.19 97 ALA A C 1
ATOM 734 O O . ALA A 1 97 ? -18.151 -6.102 9.023 1.00 97.19 97 ALA A O 1
ATOM 735 N N . SER A 1 98 ? -17.251 -7.549 7.567 1.00 97.12 98 SER A N 1
ATOM 736 C CA . SER A 1 98 ? -18.023 -8.688 8.072 1.00 97.12 98 SER A CA 1
ATOM 737 C C . SER A 1 98 ? -17.476 -9.188 9.409 1.00 97.12 98 SER A C 1
ATOM 739 O O . SER A 1 98 ? -18.213 -9.745 10.218 1.00 97.12 98 SER A O 1
ATOM 741 N N . GLU A 1 99 ? -16.174 -9.007 9.638 1.00 97.81 99 GLU A N 1
ATOM 742 C CA . GLU A 1 99 ? -15.490 -9.380 10.871 1.00 97.81 99 GLU A CA 1
ATOM 743 C C . GLU A 1 99 ? -14.241 -8.512 11.073 1.00 97.81 99 GLU A C 1
ATOM 745 O O . GLU A 1 99 ? -13.563 -8.136 10.112 1.00 97.81 99 GLU A O 1
ATOM 750 N N . VAL A 1 100 ? -13.913 -8.225 12.334 1.00 97.88 100 VAL A N 1
ATOM 751 C CA . VAL A 1 100 ? -12.704 -7.497 12.737 1.00 97.88 100 VAL A CA 1
ATOM 752 C C . VAL A 1 100 ? -11.915 -8.377 13.699 1.00 97.88 100 VAL A C 1
ATOM 754 O O . VAL A 1 100 ? -12.367 -8.641 14.813 1.00 97.88 100 VAL A O 1
ATOM 757 N N . LYS A 1 101 ? -10.723 -8.819 13.292 1.00 97.69 101 LYS A N 1
ATOM 758 C CA . LYS A 1 101 ? -9.870 -9.702 14.102 1.00 97.69 101 LYS A CA 1
ATOM 759 C C . LYS A 1 101 ? -8.628 -8.962 14.569 1.00 97.69 101 LYS A C 1
ATOM 761 O O . LYS A 1 101 ? -7.752 -8.626 13.775 1.00 97.69 101 LYS A O 1
ATOM 766 N N . HIS A 1 102 ? -8.498 -8.749 15.871 1.00 97.44 102 HIS A N 1
ATOM 767 C CA . HIS A 1 102 ? -7.243 -8.269 16.443 1.00 97.44 102 HIS A CA 1
ATOM 768 C C . HIS A 1 102 ? -6.259 -9.433 16.575 1.00 97.44 102 HIS A C 1
ATOM 770 O O . HIS A 1 102 ? -6.485 -10.352 17.356 1.00 97.44 102 HIS A O 1
ATOM 776 N N . LEU A 1 103 ? -5.172 -9.394 15.799 1.00 94.81 103 LEU A N 1
ATOM 777 C CA . LEU A 1 103 ? -4.214 -10.504 15.730 1.00 94.81 103 LEU A CA 1
ATOM 778 C C . LEU A 1 103 ? -3.353 -10.608 16.992 1.00 94.81 103 LEU A C 1
ATOM 780 O O . LEU A 1 103 ? -3.014 -11.702 17.433 1.00 94.81 103 LEU A O 1
ATOM 784 N N . THR A 1 104 ? -3.016 -9.464 17.587 1.00 95.31 104 THR A N 1
ATOM 785 C CA . THR A 1 104 ? -2.382 -9.383 18.907 1.00 95.31 104 THR A CA 1
ATOM 786 C C . THR A 1 104 ? -3.022 -8.255 19.729 1.00 95.31 104 THR A C 1
ATOM 788 O O . THR A 1 104 ? -3.744 -7.421 19.161 1.00 95.31 104 THR A O 1
ATOM 791 N N . PRO A 1 105 ? -2.752 -8.174 21.049 1.00 94.62 105 PRO A N 1
ATOM 792 C CA . PRO A 1 105 ? -3.275 -7.092 21.881 1.00 94.62 105 PRO A CA 1
ATOM 793 C C . PRO A 1 105 ? -2.888 -5.692 21.384 1.00 94.62 105 PRO A C 1
ATOM 795 O O . PRO A 1 105 ? -3.733 -4.800 21.379 1.00 94.62 105 PRO A O 1
ATOM 798 N N . SER A 1 106 ? -1.644 -5.511 20.925 1.00 91.75 106 SER A N 1
ATOM 799 C CA . SER A 1 106 ? -1.076 -4.177 20.670 1.00 91.75 106 SER A CA 1
ATOM 800 C C . SER A 1 106 ? -0.847 -3.847 19.196 1.00 91.75 106 SER A C 1
ATOM 802 O O . SER A 1 106 ? -0.772 -2.675 18.846 1.00 91.75 106 SER A O 1
ATOM 804 N N . ILE A 1 107 ? -0.707 -4.847 18.325 1.00 94.44 107 ILE A N 1
ATOM 805 C CA . ILE A 1 107 ? -0.372 -4.647 16.909 1.00 94.44 107 ILE A CA 1
ATOM 806 C C . ILE A 1 107 ? -1.159 -5.614 16.023 1.00 94.44 107 ILE A C 1
ATOM 808 O O . ILE A 1 107 ? -1.458 -6.744 16.412 1.00 94.44 107 ILE A O 1
ATOM 812 N N . GLY A 1 108 ? -1.503 -5.179 14.818 1.00 93.25 108 GLY A N 1
ATOM 813 C CA . GLY A 1 108 ? -2.154 -6.032 13.834 1.00 93.25 108 GLY A CA 1
ATOM 814 C C . GLY A 1 108 ? -3.666 -6.082 13.988 1.00 93.25 108 GLY A C 1
ATOM 815 O O . GLY A 1 108 ? -4.210 -6.249 15.085 1.00 93.25 108 GLY A O 1
ATOM 816 N N . THR A 1 109 ? -4.370 -5.923 12.876 1.00 97.00 109 THR A N 1
ATOM 817 C CA . THR A 1 109 ? -5.817 -6.143 12.760 1.00 97.00 109 THR A CA 1
ATOM 818 C C . THR A 1 109 ? -6.128 -6.660 11.364 1.00 97.00 109 THR A C 1
ATOM 820 O O . THR A 1 109 ? -5.611 -6.127 10.395 1.00 97.00 109 THR A O 1
ATOM 823 N N . GLU A 1 110 ? -6.945 -7.696 11.248 1.00 96.88 110 GLU A N 1
ATOM 824 C CA . GLU A 1 110 ? -7.484 -8.169 9.973 1.00 96.88 110 GLU A CA 1
ATOM 825 C C . GLU A 1 110 ? -8.928 -7.679 9.833 1.00 96.88 110 GLU A C 1
ATOM 827 O O . GLU A 1 110 ? -9.730 -7.842 10.758 1.00 96.88 110 GLU A O 1
ATOM 832 N N . LEU A 1 111 ? -9.238 -7.060 8.693 1.00 96.62 111 LEU A N 1
ATOM 833 C CA . LEU A 1 111 ? -10.599 -6.700 8.301 1.00 96.62 111 LEU A CA 1
ATOM 834 C C . LEU A 1 111 ? -11.071 -7.693 7.239 1.00 96.62 111 LEU A C 1
ATOM 836 O O . LEU A 1 111 ? -10.463 -7.803 6.174 1.00 96.62 111 LEU A O 1
ATOM 840 N N . VAL A 1 112 ? -12.147 -8.417 7.537 1.00 95.75 112 VAL A N 1
ATOM 841 C CA . VAL A 1 112 ? -12.697 -9.456 6.656 1.00 95.75 112 VAL A CA 1
ATOM 842 C C . VAL A 1 112 ? -13.876 -8.897 5.863 1.00 95.75 112 VAL A C 1
ATOM 844 O O . VAL A 1 112 ? -14.653 -8.090 6.378 1.00 95.75 112 VAL A O 1
ATOM 847 N N . GLY A 1 113 ? -14.017 -9.338 4.611 1.00 93.81 113 GLY A N 1
ATOM 848 C CA . GLY A 1 113 ? -15.172 -9.019 3.766 1.00 93.81 113 GLY A CA 1
ATOM 849 C C . GLY A 1 113 ? -15.139 -7.632 3.117 1.00 93.81 113 GLY A C 1
ATOM 850 O O . GLY A 1 113 ? -16.156 -7.190 2.593 1.00 93.81 113 GLY A O 1
ATOM 851 N N . ILE A 1 114 ? -13.991 -6.947 3.136 1.00 94.12 114 ILE A N 1
ATOM 852 C CA . ILE A 1 114 ? -13.810 -5.624 2.525 1.00 94.12 114 ILE A CA 1
ATOM 853 C C . ILE A 1 114 ? -12.934 -5.734 1.277 1.00 94.12 114 ILE A C 1
ATOM 855 O O . ILE A 1 114 ? -11.842 -6.293 1.342 1.00 94.12 114 ILE A O 1
ATOM 859 N N . GLN A 1 115 ? -13.372 -5.119 0.176 1.00 93.50 115 GLN A N 1
ATOM 860 C CA . GLN A 1 115 ? -12.544 -4.859 -1.003 1.00 93.50 115 GLN A CA 1
ATOM 861 C C . GLN A 1 115 ? -12.013 -3.421 -0.960 1.00 93.50 115 GLN A C 1
ATOM 863 O O . GLN A 1 115 ? -12.774 -2.464 -0.811 1.00 93.50 115 GLN A O 1
ATOM 868 N N . LEU A 1 116 ? -10.703 -3.234 -1.111 1.00 93.44 116 LEU A N 1
ATOM 869 C CA . LEU A 1 116 ? -10.067 -1.911 -1.079 1.00 93.44 116 LEU A CA 1
ATOM 870 C C . LEU A 1 116 ? -10.572 -0.994 -2.198 1.00 93.44 116 LEU A C 1
ATOM 872 O O . LEU A 1 116 ? -10.702 0.215 -2.007 1.00 93.44 116 LEU A O 1
ATOM 876 N N . THR A 1 117 ? -10.904 -1.575 -3.350 1.00 91.00 117 THR A N 1
ATOM 877 C CA . THR A 1 117 ? -11.446 -0.871 -4.520 1.00 91.00 117 THR A CA 1
ATOM 878 C C . THR A 1 117 ? -12.867 -0.347 -4.304 1.00 91.00 117 THR A C 1
ATOM 880 O O . THR A 1 117 ? -13.273 0.590 -4.996 1.00 91.00 117 THR A O 1
ATOM 883 N N . SER A 1 118 ? -13.615 -0.890 -3.334 1.00 93.56 118 SER A N 1
ATOM 884 C CA . SER A 1 118 ? -14.970 -0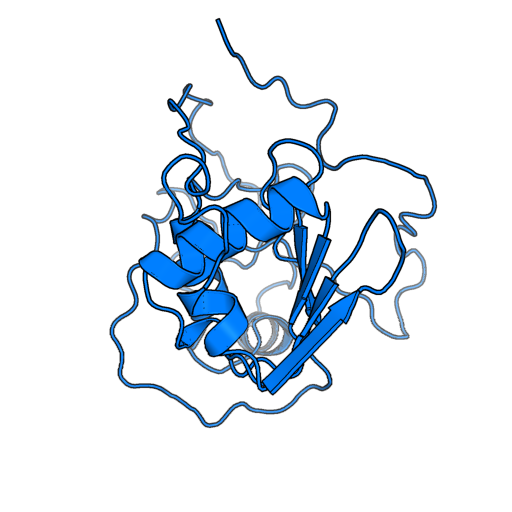.433 -3.000 1.00 93.56 118 SER A CA 1
ATOM 885 C C . SER A 1 118 ? -15.015 0.626 -1.900 1.00 93.56 118 SER A C 1
ATOM 887 O O . SER A 1 118 ? -16.091 1.156 -1.633 1.00 93.56 118 SER A O 1
ATOM 889 N N . LEU A 1 119 ? -13.885 0.931 -1.251 1.00 95.19 119 LEU A N 1
ATOM 890 C CA . LEU A 1 119 ? -13.858 1.912 -0.169 1.00 95.19 119 LEU A CA 1
ATOM 891 C C . LEU A 1 119 ? -14.119 3.328 -0.691 1.00 95.19 119 LEU A C 1
ATOM 893 O O . LEU A 1 119 ? -13.486 3.793 -1.649 1.00 95.19 119 LEU A O 1
ATOM 897 N N . ASP A 1 120 ? -15.009 4.042 -0.009 1.00 95.81 120 ASP A N 1
ATOM 898 C CA . ASP A 1 120 ? -15.142 5.484 -0.183 1.00 95.81 120 ASP A CA 1
ATOM 899 C C . ASP A 1 120 ? -14.027 6.246 0.557 1.00 95.81 120 ASP A C 1
ATOM 901 O O . ASP A 1 120 ? -13.189 5.680 1.264 1.00 95.81 120 ASP A O 1
ATOM 905 N N . ASP A 1 121 ? -13.976 7.559 0.357 1.00 95.94 121 ASP A N 1
ATOM 906 C CA . ASP A 1 121 ? -12.926 8.399 0.932 1.00 95.94 121 ASP A CA 1
ATOM 907 C C . ASP A 1 121 ? -13.032 8.509 2.464 1.00 95.94 121 ASP A C 1
ATOM 909 O O . ASP A 1 121 ? -12.014 8.599 3.149 1.00 95.94 121 ASP A O 1
ATOM 913 N N . THR A 1 122 ? -14.239 8.421 3.033 1.00 97.38 122 THR A N 1
ATOM 914 C CA . THR A 1 122 ? -14.424 8.389 4.490 1.00 97.38 122 THR A CA 1
ATOM 915 C C . THR A 1 122 ? -13.830 7.113 5.076 1.00 97.38 122 THR A C 1
ATOM 917 O O . THR A 1 122 ? -13.052 7.175 6.027 1.00 97.38 122 THR A O 1
ATOM 920 N N . GLN A 1 123 ? -14.122 5.962 4.476 1.00 97.31 123 GLN A N 1
ATOM 921 C CA . GLN A 1 123 ? -13.593 4.671 4.903 1.00 97.31 123 GLN A CA 1
ATOM 922 C C . GLN A 1 123 ? -12.076 4.581 4.718 1.00 97.31 123 GLN A C 1
ATOM 924 O O . GLN A 1 123 ? -11.400 4.012 5.572 1.00 97.31 123 GLN A O 1
ATOM 929 N N . LYS A 1 124 ? -11.510 5.167 3.654 1.00 96.31 124 LYS A N 1
ATOM 930 C CA . LYS A 1 124 ? -10.046 5.245 3.482 1.00 96.31 124 LYS A CA 1
ATOM 931 C C . LYS A 1 124 ? -9.384 6.102 4.559 1.00 96.31 124 LYS A C 1
ATOM 933 O O . LYS A 1 124 ? -8.345 5.706 5.079 1.00 96.31 124 LYS A O 1
ATOM 938 N N . ASN A 1 125 ? -9.973 7.237 4.935 1.00 96.88 125 ASN A N 1
ATOM 939 C CA . ASN A 1 125 ? -9.456 8.055 6.038 1.00 96.88 125 ASN A CA 1
ATOM 940 C C . ASN A 1 125 ? -9.515 7.295 7.373 1.00 96.88 125 ASN A C 1
ATOM 942 O O . ASN A 1 125 ? -8.544 7.275 8.128 1.00 96.88 125 ASN A O 1
ATOM 946 N N . GLU A 1 126 ? -10.624 6.606 7.647 1.00 97.75 126 GLU A N 1
ATOM 947 C CA . GLU A 1 126 ? -10.749 5.741 8.827 1.00 97.75 126 GLU A CA 1
ATOM 948 C C . GLU A 1 126 ? -9.759 4.565 8.795 1.00 97.75 126 GLU A C 1
ATOM 950 O O . GLU A 1 126 ? -9.248 4.161 9.842 1.00 97.75 126 GLU A O 1
ATOM 955 N N . LEU A 1 127 ? -9.433 4.048 7.605 1.00 96.88 127 LEU A N 1
ATOM 956 C CA . LEU A 1 127 ? -8.413 3.017 7.425 1.00 96.88 127 LEU A CA 1
ATOM 957 C C . LEU A 1 127 ? -7.027 3.568 7.755 1.00 96.88 127 LEU A C 1
ATOM 959 O O . LEU A 1 127 ? -6.306 2.921 8.509 1.00 96.88 127 LEU A O 1
ATOM 963 N N . ALA A 1 128 ? -6.674 4.768 7.281 1.00 95.88 128 ALA A N 1
ATOM 964 C CA . ALA A 1 128 ? -5.418 5.428 7.653 1.00 95.88 128 ALA A CA 1
ATOM 965 C C . ALA A 1 128 ? -5.282 5.534 9.178 1.00 95.88 128 ALA A C 1
ATOM 967 O O . ALA A 1 128 ? -4.267 5.124 9.745 1.00 95.88 128 ALA A O 1
ATOM 968 N N . ARG A 1 129 ? -6.347 5.976 9.859 1.00 96.19 129 ARG A N 1
ATOM 969 C CA . ARG A 1 129 ? -6.381 6.039 11.324 1.00 96.19 129 ARG A CA 1
ATOM 970 C C . ARG A 1 129 ? -6.238 4.672 11.981 1.00 96.19 129 ARG A C 1
ATOM 972 O O . ARG A 1 129 ? -5.495 4.545 12.951 1.00 96.19 129 ARG A O 1
ATOM 979 N N . LEU A 1 130 ? -6.929 3.646 11.479 1.00 96.12 130 LEU A N 1
ATOM 980 C CA . LEU A 1 130 ? -6.809 2.294 12.026 1.00 96.12 130 LEU A CA 1
ATOM 981 C C . LEU A 1 130 ? -5.370 1.795 11.936 1.00 96.12 130 LEU A C 1
ATOM 983 O O . LEU A 1 130 ? -4.862 1.226 12.899 1.00 96.12 130 LEU A O 1
ATOM 987 N N . VAL A 1 131 ? -4.710 2.006 10.796 1.00 95.31 131 VAL A N 1
ATOM 988 C CA . VAL A 1 131 ? -3.332 1.549 10.613 1.00 95.31 131 VAL A CA 1
ATOM 989 C C . VAL A 1 131 ? -2.392 2.345 11.521 1.00 95.31 131 VAL A C 1
ATOM 991 O O . VAL A 1 131 ? -1.529 1.736 12.145 1.00 95.31 131 VAL A O 1
ATOM 994 N N . ALA A 1 132 ? -2.604 3.653 11.697 1.00 93.00 132 ALA A N 1
ATOM 995 C CA . ALA A 1 132 ? -1.833 4.463 12.644 1.00 93.00 132 ALA A CA 1
ATOM 996 C C . ALA A 1 132 ? -1.969 3.966 14.099 1.00 93.00 132 ALA A C 1
ATOM 998 O O . ALA A 1 132 ? -0.993 3.936 14.846 1.00 93.00 132 ALA A O 1
ATOM 999 N N . GLU A 1 133 ? -3.165 3.529 14.504 1.00 94.12 133 GLU A N 1
ATOM 1000 C CA . GLU A 1 133 ? -3.425 2.993 15.849 1.00 94.12 133 GLU A CA 1
ATOM 1001 C C . GLU A 1 133 ? -2.917 1.550 16.032 1.00 94.12 133 GLU A C 1
ATOM 1003 O O . GLU A 1 133 ? -2.527 1.164 17.133 1.00 94.12 133 GLU A O 1
ATOM 1008 N N . ARG A 1 134 ? -2.946 0.726 14.975 1.00 95.00 134 ARG A N 1
ATOM 1009 C CA . ARG A 1 134 ? -2.686 -0.727 15.043 1.00 95.00 134 ARG A CA 1
ATOM 1010 C C . ARG A 1 134 ? -1.349 -1.158 14.447 1.00 95.00 134 ARG A C 1
ATOM 1012 O O . ARG A 1 134 ? -1.038 -2.348 14.510 1.00 95.00 134 ARG A O 1
ATOM 1019 N N . GLY A 1 135 ? -0.588 -0.249 13.844 1.00 92.56 135 GLY A N 1
ATOM 1020 C CA . GLY A 1 135 ? 0.678 -0.483 13.139 1.00 92.56 135 GLY A CA 1
ATOM 1021 C C . GLY A 1 135 ? 0.532 -1.221 11.802 1.00 92.56 135 GLY A C 1
ATOM 1022 O O . GLY A 1 135 ? 1.119 -0.833 10.798 1.00 92.56 135 GLY A O 1
ATOM 1023 N N . VAL A 1 136 ? -0.268 -2.285 11.749 1.00 93.06 136 VAL A N 1
ATOM 1024 C CA . VAL A 1 136 ? -0.503 -3.047 10.517 1.00 93.06 136 VAL A CA 1
ATOM 1025 C C . VAL A 1 136 ? -1.953 -3.500 10.421 1.00 93.06 136 VAL A C 1
ATOM 1027 O O . VAL A 1 136 ? -2.542 -3.953 11.408 1.00 93.06 136 VAL A O 1
ATOM 1030 N N . VAL A 1 137 ? -2.528 -3.379 9.225 1.00 95.06 137 VAL A N 1
ATOM 1031 C CA . VAL A 1 137 ? -3.872 -3.874 8.911 1.00 95.06 137 VAL A CA 1
ATOM 1032 C C . VAL A 1 137 ? -3.801 -4.831 7.726 1.00 95.06 137 VAL A C 1
ATOM 1034 O O . VAL A 1 137 ? -3.153 -4.539 6.723 1.00 95.06 137 VAL A O 1
ATOM 1037 N N . PHE A 1 138 ? -4.463 -5.976 7.850 1.00 93.44 138 PHE A N 1
ATOM 1038 C CA . PHE A 1 138 ? -4.526 -7.019 6.834 1.00 93.44 138 PHE A CA 1
ATOM 1039 C C . PHE A 1 138 ? -5.898 -7.017 6.171 1.00 93.44 138 PHE A C 1
ATOM 1041 O O . PHE A 1 138 ? -6.921 -7.025 6.860 1.00 93.44 138 PHE A O 1
ATOM 1048 N N . LEU A 1 139 ? -5.903 -7.044 4.840 1.00 93.69 139 LEU A N 1
ATOM 1049 C CA . LEU A 1 139 ? -7.085 -7.314 4.030 1.00 93.69 139 LEU A CA 1
ATOM 1050 C C . LEU A 1 139 ? -6.718 -8.420 3.043 1.00 93.69 139 LEU A C 1
ATOM 1052 O O . LEU A 1 139 ? -5.750 -8.298 2.289 1.00 93.69 139 LEU A O 1
ATOM 1056 N N . ARG A 1 140 ? -7.445 -9.530 3.113 1.00 88.62 140 ARG A N 1
ATOM 1057 C CA . ARG A 1 140 ? -7.207 -10.727 2.296 1.00 88.62 140 ARG A CA 1
ATOM 1058 C C . ARG A 1 140 ? -8.152 -10.748 1.104 1.00 88.62 140 ARG A C 1
ATOM 1060 O O . ARG A 1 140 ? -9.102 -9.968 1.075 1.00 88.62 140 ARG A O 1
ATOM 1067 N N . ASP A 1 141 ? -7.872 -11.625 0.146 1.00 89.69 141 ASP A N 1
ATOM 1068 C CA . ASP A 1 141 ? -8.775 -11.932 -0.969 1.00 89.69 141 ASP A CA 1
ATOM 1069 C C . ASP A 1 141 ? -9.174 -10.684 -1.771 1.00 89.69 141 ASP A C 1
ATOM 1071 O O . ASP A 1 141 ? -10.344 -10.457 -2.079 1.00 89.69 141 ASP A O 1
ATOM 1075 N N . GLN A 1 142 ? -8.195 -9.817 -2.045 1.00 89.06 142 GLN A N 1
ATOM 1076 C CA . GLN A 1 142 ? -8.425 -8.583 -2.791 1.00 89.06 142 GLN A CA 1
ATOM 1077 C C . GLN A 1 142 ? -8.480 -8.860 -4.292 1.00 89.06 142 GLN A C 1
ATOM 1079 O O . GLN A 1 142 ? -7.530 -9.383 -4.873 1.00 89.06 142 GLN A O 1
ATOM 1084 N N . GLU A 1 143 ? -9.564 -8.442 -4.934 1.00 89.25 143 GLU A N 1
ATOM 1085 C CA . GLU A 1 143 ? -9.708 -8.452 -6.386 1.00 89.25 143 GLU A CA 1
ATOM 1086 C C . GLU A 1 143 ? -9.291 -7.088 -6.938 1.00 89.25 143 GLU A C 1
ATOM 1088 O O . GLU A 1 143 ? -10.113 -6.187 -7.113 1.00 89.25 143 GLU A O 1
ATOM 1093 N N . MET A 1 144 ? -7.988 -6.909 -7.166 1.00 86.69 144 MET A N 1
ATOM 1094 C CA . MET A 1 144 ? -7.467 -5.658 -7.710 1.00 86.69 144 MET A CA 1
ATOM 1095 C C . MET A 1 144 ? -6.228 -5.864 -8.575 1.00 86.69 144 MET A C 1
ATOM 1097 O O . MET A 1 144 ? -5.311 -6.594 -8.204 1.00 86.69 144 MET A O 1
ATOM 1101 N N . ASP A 1 145 ? -6.170 -5.187 -9.718 1.00 88.56 145 ASP A N 1
ATOM 1102 C CA . ASP A 1 145 ? -4.959 -5.181 -10.536 1.00 88.56 145 ASP A CA 1
ATOM 1103 C C . ASP A 1 145 ? -3.935 -4.140 -10.058 1.00 88.56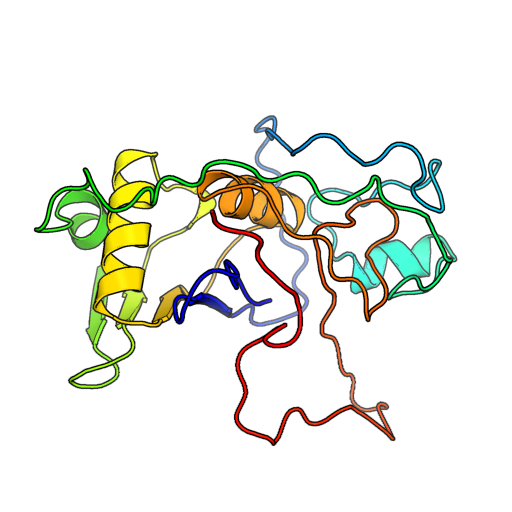 145 ASP A C 1
ATOM 1105 O O . ASP A 1 145 ? -4.225 -3.249 -9.259 1.00 88.56 145 ASP A O 1
ATOM 1109 N N . VAL A 1 146 ? -2.708 -4.227 -10.575 1.00 90.06 146 VAL A N 1
ATOM 1110 C CA . VAL A 1 146 ? -1.604 -3.338 -10.182 1.00 90.06 146 VAL A CA 1
ATOM 1111 C C . VAL A 1 146 ? -1.926 -1.842 -10.343 1.00 90.06 146 VAL A C 1
ATOM 1113 O O . VAL A 1 146 ? -1.418 -1.016 -9.589 1.00 90.06 146 VAL A O 1
ATOM 1116 N N . HIS A 1 147 ? -2.789 -1.460 -11.287 1.00 93.19 147 HIS A N 1
ATOM 1117 C CA . HIS A 1 147 ? -3.155 -0.060 -11.493 1.00 93.19 147 HIS A CA 1
ATOM 1118 C C . HIS A 1 147 ? -4.142 0.413 -10.426 1.00 93.19 147 HIS A C 1
ATOM 1120 O O . HIS A 1 147 ? -4.052 1.548 -9.963 1.00 93.19 147 HIS A O 1
ATOM 1126 N N . GLU A 1 148 ? -5.058 -0.454 -10.001 1.00 92.69 148 GLU A N 1
ATOM 1127 C CA . GLU A 1 148 ? -5.949 -0.188 -8.869 1.00 92.69 148 GLU A CA 1
ATOM 1128 C C . GLU A 1 148 ? -5.165 -0.093 -7.560 1.00 92.69 148 GLU A C 1
ATOM 1130 O O . GLU A 1 148 ? -5.481 0.745 -6.718 1.00 92.69 148 GLU A O 1
ATOM 1135 N N . GLN A 1 149 ? -4.090 -0.876 -7.415 1.00 92.69 149 GLN A N 1
ATOM 1136 C CA . GLN A 1 149 ? -3.171 -0.775 -6.274 1.00 92.69 149 GLN A CA 1
ATOM 1137 C C . GLN A 1 149 ? -2.480 0.591 -6.238 1.00 92.69 149 GLN A C 1
ATOM 1139 O O . GLN A 1 149 ? -2.388 1.208 -5.177 1.00 92.69 149 GLN A O 1
ATOM 1144 N N . ILE A 1 150 ? -2.049 1.091 -7.399 1.00 93.31 150 ILE A N 1
ATOM 1145 C CA . ILE A 1 150 ? -1.459 2.427 -7.542 1.00 93.31 150 ILE A CA 1
ATOM 1146 C C . ILE A 1 150 ? -2.488 3.518 -7.218 1.00 93.31 150 ILE A C 1
ATOM 1148 O O . ILE A 1 150 ? -2.182 4.403 -6.422 1.00 93.31 150 ILE A O 1
ATOM 1152 N N . GLU A 1 151 ? -3.699 3.464 -7.792 1.00 94.19 151 GLU A N 1
ATOM 1153 C CA . GLU A 1 151 ? -4.763 4.441 -7.488 1.00 94.19 151 GLU A CA 1
ATOM 1154 C C . GLU A 1 151 ? -5.048 4.458 -5.980 1.00 94.19 151 GLU A C 1
ATOM 1156 O O . GLU A 1 151 ? -5.046 5.524 -5.360 1.00 94.19 151 GLU A O 1
ATOM 1161 N N . PHE A 1 152 ? -5.222 3.283 -5.371 1.00 94.31 152 PHE A N 1
ATOM 1162 C CA . PHE A 1 152 ? -5.485 3.160 -3.943 1.00 94.31 152 PHE A CA 1
ATOM 1163 C C . PHE A 1 152 ? -4.338 3.716 -3.089 1.00 94.31 152 PHE A C 1
ATOM 1165 O O . PHE A 1 152 ? -4.582 4.520 -2.193 1.00 94.31 152 PHE A O 1
ATOM 1172 N N . GLY A 1 153 ? -3.087 3.346 -3.379 1.00 92.62 153 GLY A N 1
ATOM 1173 C CA . GLY A 1 153 ? -1.920 3.854 -2.653 1.00 92.62 153 GLY A CA 1
ATOM 1174 C C . GLY A 1 153 ? -1.782 5.375 -2.765 1.00 92.62 153 GLY A C 1
ATOM 1175 O O . GLY A 1 153 ? -1.553 6.052 -1.763 1.00 92.62 153 GLY A O 1
ATOM 1176 N N . SER A 1 154 ? -2.013 5.922 -3.965 1.00 92.62 154 SER A N 1
ATOM 1177 C CA . SER A 1 154 ? -1.909 7.363 -4.241 1.00 92.62 154 SER A CA 1
ATOM 1178 C C . SER A 1 154 ? -2.922 8.217 -3.472 1.00 92.62 154 SER A C 1
ATOM 1180 O O . SER A 1 154 ? -2.732 9.423 -3.312 1.00 92.62 154 SER A O 1
ATOM 1182 N N . TYR A 1 155 ? -3.988 7.604 -2.947 1.00 93.06 155 TYR A N 1
ATOM 1183 C CA . TYR A 1 155 ? -4.942 8.291 -2.081 1.00 93.06 155 TYR A CA 1
ATOM 1184 C C . TYR A 1 155 ? -4.281 8.826 -0.805 1.00 93.06 155 TYR A C 1
ATOM 1186 O O . TYR A 1 155 ? -4.606 9.920 -0.341 1.00 93.06 155 TYR A O 1
ATOM 1194 N N . PHE A 1 156 ? -3.345 8.064 -0.237 1.00 91.62 156 PHE A N 1
ATOM 1195 C CA . PHE A 1 156 ? -2.744 8.381 1.055 1.00 91.62 156 PHE A CA 1
ATOM 1196 C C . PHE A 1 156 ? -1.599 9.381 0.954 1.00 91.62 156 PHE A C 1
ATOM 1198 O O . PHE A 1 156 ? -1.262 9.991 1.961 1.00 91.62 156 PHE A O 1
ATOM 1205 N N . GLY A 1 157 ? -1.036 9.589 -0.233 1.00 90.50 157 GLY A N 1
ATOM 1206 C CA . GLY A 1 157 ? 0.060 10.520 -0.460 1.00 90.50 157 GLY A CA 1
ATOM 1207 C C . GLY A 1 157 ? 0.772 10.248 -1.778 1.00 90.50 157 GLY A C 1
ATOM 1208 O O . GLY A 1 157 ? 0.386 9.370 -2.551 1.00 90.50 157 GLY A O 1
ATOM 1209 N N . GLU A 1 158 ? 1.829 11.013 -2.029 1.00 89.12 158 GLU A N 1
ATOM 1210 C CA . GLU A 1 158 ? 2.696 10.773 -3.174 1.00 89.12 158 GLU A CA 1
ATOM 1211 C C . GLU A 1 158 ? 3.395 9.413 -3.057 1.00 89.12 158 GLU A C 1
ATOM 1213 O O . GLU A 1 158 ? 3.926 9.042 -2.006 1.00 89.12 158 GLU A O 1
ATOM 1218 N N . LEU A 1 159 ? 3.395 8.661 -4.157 1.00 89.44 159 LEU A N 1
ATOM 1219 C CA . LEU A 1 159 ? 4.017 7.349 -4.207 1.00 89.44 159 LEU A CA 1
ATOM 1220 C C . LEU A 1 159 ? 5.525 7.472 -4.422 1.00 89.44 159 LEU A C 1
ATOM 1222 O O . LEU A 1 159 ? 5.991 7.994 -5.433 1.00 89.44 159 LEU A O 1
ATOM 1226 N N . HIS A 1 160 ? 6.289 6.916 -3.489 1.00 86.38 160 HIS A N 1
ATOM 1227 C CA . HIS A 1 160 ? 7.741 6.870 -3.575 1.00 86.38 160 HIS A CA 1
ATOM 1228 C C . HIS A 1 160 ? 8.221 5.899 -4.669 1.00 86.38 160 HIS A C 1
ATOM 1230 O O . HIS A 1 160 ? 7.801 4.744 -4.709 1.00 86.38 160 HIS A O 1
ATOM 1236 N N . ILE A 1 161 ? 9.165 6.340 -5.507 1.00 87.06 161 ILE A N 1
ATOM 1237 C CA . ILE A 1 161 ? 9.860 5.488 -6.482 1.00 87.06 161 ILE A CA 1
ATOM 1238 C C . ILE A 1 161 ? 11.160 4.971 -5.854 1.00 87.06 161 ILE A C 1
ATOM 1240 O O . ILE A 1 161 ? 12.056 5.744 -5.501 1.00 87.06 161 ILE A O 1
ATOM 1244 N N . HIS A 1 162 ? 11.260 3.650 -5.705 1.00 83.44 162 HIS A N 1
ATOM 1245 C CA . HIS A 1 162 ? 12.346 3.004 -4.971 1.00 83.44 162 HIS A CA 1
ATOM 1246 C C . HIS A 1 162 ? 13.674 3.028 -5.750 1.00 83.44 162 HIS A C 1
ATOM 1248 O O . HIS A 1 162 ? 13.770 2.471 -6.837 1.00 83.44 162 HIS A O 1
ATOM 1254 N N . GLN A 1 163 ? 14.732 3.595 -5.162 1.00 78.56 163 GLN A N 1
ATOM 1255 C CA . GLN A 1 163 ? 16.007 3.844 -5.862 1.00 78.56 163 GLN A CA 1
ATOM 1256 C C . GLN A 1 163 ? 16.878 2.591 -6.085 1.00 78.56 163 GLN A C 1
ATOM 1258 O O . GLN A 1 163 ? 17.712 2.563 -6.982 1.00 78.56 163 GLN A O 1
ATOM 1263 N N . MET A 1 164 ? 16.737 1.563 -5.239 1.00 71.56 164 MET A N 1
ATOM 1264 C CA . MET A 1 164 ? 17.702 0.448 -5.155 1.00 71.56 164 MET A CA 1
ATOM 1265 C C . MET A 1 164 ? 17.251 -0.846 -5.860 1.00 71.56 164 MET A C 1
ATOM 1267 O O . MET A 1 164 ? 17.893 -1.887 -5.712 1.00 71.56 164 MET A O 1
ATOM 1271 N N . ALA A 1 165 ? 16.131 -0.837 -6.582 1.00 74.56 165 ALA A N 1
ATOM 1272 C CA . ALA A 1 165 ? 15.630 -2.037 -7.251 1.00 74.56 165 ALA A CA 1
ATOM 1273 C C . ALA A 1 165 ? 15.036 -1.724 -8.615 1.00 74.56 165 ALA A C 1
ATOM 1275 O O . ALA A 1 165 ? 14.719 -0.575 -8.909 1.00 74.56 165 ALA A O 1
ATOM 1276 N N . GLY A 1 166 ? 14.886 -2.769 -9.427 1.00 85.94 166 GLY A N 1
ATOM 1277 C CA . GLY A 1 166 ? 14.228 -2.649 -10.715 1.00 85.94 166 GLY A CA 1
ATOM 1278 C C . GLY A 1 166 ? 12.755 -2.285 -10.560 1.00 85.94 166 GLY A C 1
ATOM 1279 O O . GLY A 1 166 ? 12.135 -2.570 -9.535 1.00 85.94 166 GLY A O 1
ATOM 1280 N N . ILE A 1 167 ? 12.211 -1.662 -11.597 1.00 90.06 167 ILE A N 1
ATOM 1281 C CA . ILE A 1 167 ? 10.819 -1.212 -11.670 1.00 90.06 167 ILE A CA 1
ATOM 1282 C C . ILE A 1 167 ? 10.019 -2.090 -12.633 1.00 90.06 167 ILE A C 1
ATOM 1284 O O . ILE A 1 167 ? 10.581 -2.852 -13.424 1.00 90.06 167 ILE A O 1
ATOM 1288 N N . ILE A 1 168 ? 8.696 -1.952 -12.617 1.00 92.56 168 ILE A N 1
ATOM 1289 C CA . ILE A 1 168 ? 7.894 -2.293 -13.796 1.00 92.56 168 ILE A CA 1
ATOM 1290 C C . ILE A 1 168 ? 8.094 -1.158 -14.812 1.00 92.56 168 ILE A C 1
ATOM 1292 O O . ILE A 1 168 ? 7.959 -0.002 -14.407 1.00 92.56 168 ILE A O 1
ATOM 1296 N N . PRO A 1 169 ? 8.403 -1.442 -16.095 1.00 93.00 169 PRO A N 1
ATOM 1297 C CA . PRO A 1 169 ? 8.878 -0.424 -17.038 1.00 93.00 169 PRO A CA 1
ATOM 1298 C C . PRO A 1 169 ? 8.027 0.851 -17.087 1.00 93.00 169 PRO A C 1
ATOM 1300 O O . PRO A 1 169 ? 8.560 1.953 -17.006 1.00 93.00 169 PRO A O 1
ATOM 1303 N N . ASP A 1 170 ? 6.702 0.705 -17.130 1.00 93.25 170 ASP A N 1
ATOM 1304 C CA . ASP A 1 170 ? 5.769 1.823 -17.248 1.00 93.25 170 ASP A CA 1
ATOM 1305 C C . ASP A 1 170 ? 5.035 2.171 -15.939 1.00 93.25 170 ASP A C 1
ATOM 1307 O O . ASP A 1 170 ? 4.216 3.095 -15.935 1.00 93.25 170 ASP A O 1
ATOM 1311 N N . LEU A 1 171 ? 5.328 1.455 -14.844 1.00 93.44 171 LEU A N 1
ATOM 1312 C CA . LEU A 1 171 ? 4.728 1.621 -13.513 1.00 93.44 171 LEU A CA 1
ATOM 1313 C C . LEU A 1 171 ? 5.836 1.766 -12.444 1.00 93.44 171 LEU A C 1
ATOM 1315 O O . LEU A 1 171 ? 6.044 0.862 -11.631 1.00 93.44 171 LEU A O 1
ATOM 1319 N N . PRO A 1 172 ? 6.554 2.904 -12.407 1.00 91.38 172 PRO A N 1
ATOM 1320 C CA . PRO A 1 172 ? 7.738 3.087 -11.557 1.00 91.38 172 PRO A CA 1
ATOM 1321 C C . PRO A 1 172 ? 7.442 3.108 -10.052 1.00 91.38 172 PRO A C 1
ATOM 1323 O O . PRO A 1 172 ? 8.341 2.902 -9.242 1.00 91.38 172 PRO A O 1
ATOM 1326 N N . TRP A 1 173 ? 6.189 3.348 -9.662 1.00 90.62 173 TRP A N 1
ATOM 1327 C CA . TRP A 1 173 ? 5.747 3.334 -8.262 1.00 90.62 173 TRP A CA 1
ATOM 1328 C C . TRP A 1 173 ? 5.631 1.929 -7.679 1.00 90.62 173 TRP A C 1
ATOM 1330 O O . TRP A 1 173 ? 5.471 1.764 -6.472 1.00 90.62 173 TRP A O 1
ATOM 1340 N N . VAL A 1 174 ? 5.670 0.909 -8.535 1.00 90.50 174 VAL A N 1
ATOM 1341 C CA . VAL A 1 174 ? 5.541 -0.477 -8.116 1.00 90.50 174 VAL A CA 1
ATOM 1342 C C . VAL A 1 174 ? 6.928 -1.053 -7.946 1.00 90.50 174 VAL A C 1
ATOM 1344 O O . VAL A 1 174 ? 7.705 -1.151 -8.896 1.00 90.50 174 VAL A O 1
ATOM 1347 N N . HIS A 1 175 ? 7.213 -1.470 -6.720 1.00 87.38 175 HIS A N 1
ATOM 1348 C CA . HIS A 1 175 ? 8.434 -2.168 -6.377 1.00 87.38 175 HIS A CA 1
ATOM 1349 C C . HIS A 1 175 ? 8.190 -3.690 -6.403 1.00 87.38 175 HIS A C 1
ATOM 1351 O O . HIS A 1 175 ? 7.563 -4.227 -5.483 1.00 87.38 175 HIS A O 1
ATOM 1357 N N . PRO A 1 176 ? 8.636 -4.407 -7.450 1.00 85.56 176 PRO A N 1
ATOM 1358 C CA . PRO A 1 176 ? 8.426 -5.842 -7.567 1.00 85.56 176 PRO A CA 1
ATOM 1359 C C . PRO A 1 176 ? 9.304 -6.615 -6.576 1.00 85.56 176 PRO A C 1
ATOM 1361 O O . PRO A 1 176 ? 10.525 -6.680 -6.703 1.00 85.56 176 PRO A O 1
ATOM 1364 N N . ILE A 1 177 ? 8.654 -7.273 -5.618 1.00 82.31 177 ILE A N 1
ATOM 1365 C CA . ILE A 1 177 ? 9.272 -8.278 -4.749 1.00 82.31 177 ILE A CA 1
ATOM 1366 C C . ILE A 1 177 ? 8.760 -9.638 -5.212 1.00 82.31 177 ILE A C 1
ATOM 1368 O O . ILE A 1 177 ? 7.623 -10.012 -4.925 1.00 82.31 177 ILE A O 1
ATOM 1372 N N . HIS A 1 178 ? 9.594 -10.367 -5.948 1.00 79.38 178 HIS A N 1
ATOM 1373 C CA . HIS A 1 178 ? 9.273 -11.693 -6.462 1.00 79.38 178 HIS A CA 1
ATOM 1374 C C . HIS A 1 178 ? 10.446 -12.648 -6.238 1.00 79.38 178 HIS A C 1
ATOM 1376 O O . HIS A 1 178 ? 11.610 -12.278 -6.404 1.00 79.38 178 HIS A O 1
ATOM 1382 N N . LYS A 1 179 ? 10.123 -13.876 -5.838 1.00 78.69 179 LYS A N 1
ATOM 1383 C CA . LYS A 1 179 ? 11.044 -15.006 -5.757 1.00 78.69 179 LYS A CA 1
ATOM 1384 C C . LYS A 1 179 ? 10.299 -16.237 -6.244 1.00 78.69 179 LYS A C 1
ATOM 1386 O O . LYS A 1 179 ? 9.183 -16.475 -5.787 1.00 78.69 179 LYS A O 1
ATOM 1391 N N . ASP A 1 180 ? 10.935 -16.991 -7.124 1.00 80.06 180 ASP A N 1
ATOM 1392 C CA . ASP A 1 180 ? 10.480 -18.303 -7.564 1.00 80.06 180 ASP A CA 1
ATOM 1393 C C . ASP A 1 180 ? 11.337 -19.411 -6.927 1.00 80.06 180 ASP A C 1
ATOM 1395 O O . ASP A 1 180 ? 12.287 -19.153 -6.175 1.00 80.06 180 ASP A O 1
ATOM 1399 N N . GLU A 1 181 ? 11.003 -20.661 -7.226 1.00 81.31 181 GLU A N 1
ATOM 1400 C CA . GLU A 1 181 ? 11.724 -21.851 -6.775 1.00 81.31 181 GLU A CA 1
ATOM 1401 C C . GLU A 1 181 ? 13.175 -21.931 -7.277 1.00 81.31 181 GLU A C 1
ATOM 1403 O O . GLU A 1 181 ? 13.982 -22.687 -6.732 1.00 81.31 181 GLU A O 1
ATOM 1408 N N . THR A 1 182 ? 13.536 -21.150 -8.297 1.00 81.38 182 THR A N 1
ATOM 1409 C CA . THR A 1 182 ? 14.872 -21.144 -8.903 1.00 81.38 182 THR A CA 1
ATOM 1410 C C . THR A 1 182 ? 15.797 -20.087 -8.298 1.00 81.38 182 THR A C 1
ATOM 1412 O O . THR A 1 182 ? 16.994 -20.073 -8.600 1.00 81.38 182 THR A O 1
ATOM 1415 N N . ALA A 1 183 ? 15.293 -19.221 -7.414 1.00 74.62 183 ALA A N 1
ATOM 1416 C CA . ALA A 1 183 ? 16.039 -18.117 -6.818 1.00 74.62 183 ALA A CA 1
ATOM 1417 C C . ALA A 1 183 ? 17.184 -18.594 -5.894 1.00 74.62 183 ALA A C 1
ATOM 1419 O O . ALA A 1 183 ? 17.016 -18.754 -4.686 1.00 74.62 183 ALA A O 1
ATOM 1420 N N . LYS A 1 184 ? 18.397 -18.758 -6.443 1.00 63.75 184 LYS A N 1
ATOM 1421 C CA . LYS A 1 184 ? 19.566 -19.307 -5.713 1.00 63.75 184 LYS A CA 1
ATOM 1422 C C . LYS A 1 184 ? 20.272 -18.340 -4.748 1.00 63.75 184 LYS A C 1
ATOM 1424 O O . LYS A 1 184 ? 21.033 -18.799 -3.910 1.00 63.75 184 LYS A O 1
ATOM 1429 N N . ASN A 1 185 ? 20.009 -17.030 -4.832 1.00 61.56 185 ASN A N 1
ATOM 1430 C CA . ASN A 1 185 ? 20.686 -15.980 -4.042 1.00 61.56 185 ASN A CA 1
ATOM 1431 C C . ASN A 1 185 ? 19.709 -14.937 -3.468 1.00 61.56 185 ASN A C 1
ATOM 1433 O O . ASN A 1 185 ? 20.052 -13.762 -3.317 1.00 61.56 185 ASN A O 1
ATOM 1437 N N . GLY A 1 186 ? 18.452 -15.320 -3.230 1.00 54.44 186 GLY A N 1
ATOM 1438 C CA . GLY A 1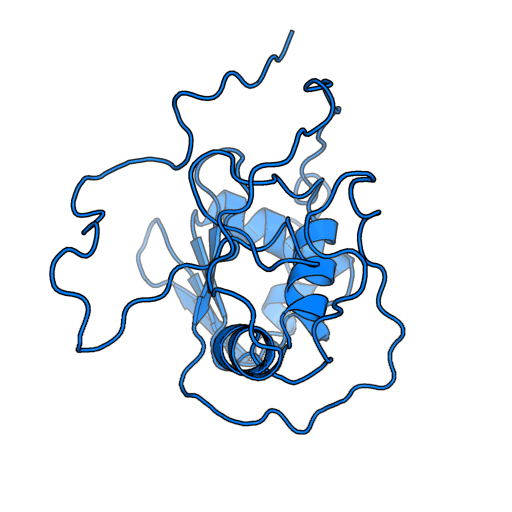 186 ? 17.420 -14.362 -2.846 1.00 54.44 186 GLY A CA 1
ATOM 1439 C C . GLY A 1 186 ? 17.814 -13.600 -1.581 1.00 54.44 186 GLY A C 1
ATOM 1440 O O . GLY A 1 186 ? 18.024 -14.225 -0.547 1.00 54.44 186 GLY A O 1
ATOM 1441 N N . ARG A 1 187 ? 17.847 -12.258 -1.641 1.00 55.69 187 ARG A N 1
ATOM 1442 C CA . ARG A 1 187 ? 17.985 -11.392 -0.458 1.00 55.69 187 ARG A CA 1
ATOM 1443 C C . ARG A 1 187 ? 16.923 -11.796 0.547 1.00 55.69 187 ARG A C 1
ATOM 1445 O O . ARG A 1 187 ? 15.740 -11.498 0.380 1.00 55.69 187 ARG A O 1
ATOM 1452 N N . SER A 1 188 ? 17.290 -12.574 1.545 1.00 54.88 188 SER A N 1
ATOM 1453 C CA . SER A 1 188 ? 16.420 -12.830 2.666 1.00 54.88 188 SER A CA 1
A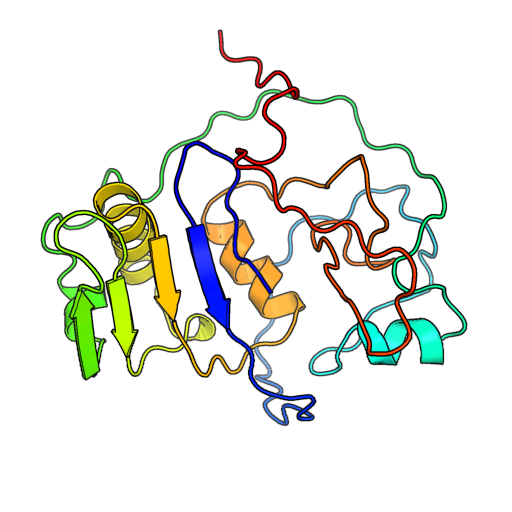TOM 1454 C C . SER A 1 188 ? 16.540 -11.579 3.523 1.00 54.88 188 SER A C 1
ATOM 1456 O O . SER A 1 188 ? 17.571 -11.363 4.155 1.00 54.88 188 SER A O 1
ATOM 1458 N N . HIS A 1 189 ? 15.531 -10.708 3.489 1.00 57.94 189 HIS A N 1
ATOM 1459 C CA . HIS A 1 189 ? 15.395 -9.629 4.465 1.00 57.94 189 HIS A CA 1
ATOM 1460 C C . HIS A 1 189 ? 15.067 -10.284 5.822 1.00 57.94 189 HIS A C 1
ATOM 1462 O O . HIS A 1 189 ? 13.952 -10.223 6.316 1.00 57.94 189 HIS A O 1
ATOM 1468 N N . GLN A 1 190 ? 16.034 -11.026 6.365 1.00 64.88 190 GLN A N 1
ATOM 1469 C CA . GLN A 1 190 ? 15.982 -11.754 7.637 1.00 64.88 190 GLN A CA 1
ATOM 1470 C C . GLN A 1 190 ? 16.469 -10.881 8.796 1.00 64.88 190 GLN A C 1
ATOM 1472 O O . GLN A 1 190 ? 16.612 -11.350 9.920 1.00 64.88 190 GLN A O 1
ATOM 1477 N N . ILE A 1 191 ? 16.746 -9.610 8.512 1.00 78.38 191 ILE A N 1
ATOM 1478 C CA . ILE A 1 191 ? 17.194 -8.629 9.485 1.00 78.38 191 ILE A CA 1
ATOM 1479 C C . ILE A 1 191 ? 16.016 -7.704 9.764 1.00 78.38 191 ILE A C 1
ATOM 1481 O O . ILE A 1 191 ? 15.371 -7.216 8.836 1.00 78.38 191 ILE A O 1
ATOM 1485 N N . TRP A 1 192 ? 15.741 -7.454 11.041 1.00 83.38 192 TRP A N 1
ATOM 1486 C CA . TRP A 1 192 ? 14.763 -6.457 11.460 1.00 83.38 192 TRP A CA 1
ATOM 1487 C C . TRP A 1 192 ? 15.193 -5.070 10.981 1.00 83.38 192 TRP A C 1
ATOM 1489 O O . TRP A 1 192 ? 16.286 -4.609 11.304 1.00 83.38 192 TRP A O 1
ATOM 1499 N N . HIS A 1 193 ? 14.343 -4.409 10.202 1.00 81.62 193 HIS A N 1
ATOM 1500 C CA . HIS A 1 193 ? 14.599 -3.073 9.674 1.00 81.62 193 HIS A CA 1
ATOM 1501 C C . HIS A 1 193 ? 13.284 -2.320 9.463 1.00 81.62 193 HIS A C 1
ATOM 1503 O O . HIS A 1 193 ? 12.202 -2.904 9.498 1.00 81.62 193 HIS A O 1
ATOM 1509 N N . SER A 1 194 ? 13.401 -1.014 9.240 1.00 81.75 194 SER A N 1
ATOM 1510 C CA . SER A 1 194 ? 12.392 -0.217 8.550 1.00 81.75 194 SER A CA 1
ATOM 1511 C C . SER A 1 194 ? 12.902 0.106 7.153 1.00 81.75 194 SER A C 1
ATOM 1513 O O . SER A 1 194 ? 14.087 0.423 6.993 1.00 81.75 194 SER A O 1
ATOM 1515 N N . ASP A 1 195 ? 12.020 0.076 6.163 1.00 80.56 195 ASP A N 1
ATOM 1516 C CA . ASP A 1 195 ? 12.393 0.383 4.786 1.00 80.56 195 ASP A CA 1
ATOM 1517 C C . ASP A 1 195 ? 12.981 1.794 4.666 1.00 80.56 195 ASP A C 1
ATOM 1519 O O . ASP A 1 195 ? 12.512 2.743 5.295 1.00 80.56 195 ASP A O 1
ATOM 1523 N N . ASN A 1 196 ? 14.033 1.922 3.854 1.00 76.56 196 ASN A N 1
ATOM 1524 C CA . ASN A 1 196 ? 14.651 3.197 3.479 1.00 76.56 196 ASN A CA 1
ATOM 1525 C C . ASN A 1 196 ? 15.066 4.113 4.648 1.00 76.56 196 ASN A C 1
ATOM 1527 O O . ASN A 1 196 ? 15.105 5.328 4.484 1.00 76.56 196 ASN A O 1
ATOM 1531 N N . GLY A 1 197 ? 15.443 3.559 5.808 1.00 72.44 197 GLY A N 1
ATOM 1532 C CA . GLY A 1 197 ? 15.860 4.354 6.977 1.00 72.44 197 GLY A CA 1
ATOM 1533 C C . GLY A 1 197 ? 17.071 5.278 6.752 1.00 72.44 197 GLY A C 1
ATOM 1534 O O . GLY A 1 197 ? 17.282 6.201 7.530 1.00 72.44 197 GLY A O 1
ATOM 1535 N N . TYR A 1 198 ? 17.853 5.052 5.691 1.00 74.75 198 TYR A N 1
ATOM 1536 C CA . TYR A 1 198 ? 18.983 5.903 5.299 1.00 74.75 198 TYR A CA 1
ATOM 1537 C C . TYR A 1 198 ? 18.572 7.124 4.462 1.00 74.75 198 TYR A C 1
ATOM 1539 O O . TYR A 1 198 ? 19.367 8.050 4.310 1.00 74.75 198 TYR A O 1
ATOM 1547 N N . ALA A 1 199 ? 17.376 7.119 3.866 1.00 66.56 199 ALA A N 1
ATOM 1548 C CA . ALA A 1 199 ? 16.926 8.207 3.014 1.00 66.56 199 ALA A CA 1
ATOM 1549 C C . ALA A 1 199 ? 16.528 9.395 3.896 1.00 66.56 199 ALA A C 1
ATOM 1551 O O . ALA A 1 199 ? 15.610 9.294 4.714 1.00 66.56 199 ALA A O 1
ATOM 1552 N N . SER A 1 200 ? 17.217 10.527 3.738 1.00 57.19 200 SER A N 1
ATOM 1553 C CA . SER A 1 200 ? 16.829 11.760 4.412 1.00 57.19 200 SER A CA 1
ATOM 1554 C C . SER A 1 200 ? 15.462 12.199 3.902 1.00 57.19 200 SER A C 1
ATOM 1556 O O . SER A 1 200 ? 15.299 12.516 2.725 1.00 57.19 200 SER A O 1
ATOM 1558 N N . LYS A 1 201 ? 14.488 12.236 4.806 1.00 56.44 201 LYS A N 1
ATOM 1559 C CA . LYS A 1 201 ? 13.296 13.059 4.646 1.00 56.44 201 LYS A CA 1
ATOM 1560 C C . LYS A 1 201 ? 13.681 14.421 5.186 1.00 56.44 201 LYS A C 1
ATOM 1562 O O . LYS A 1 201 ? 13.832 14.558 6.400 1.00 56.44 201 LYS A O 1
ATOM 1567 N N . SER A 1 202 ? 13.982 15.366 4.309 1.00 33.97 202 SER A N 1
ATOM 1568 C CA . SER A 1 202 ? 14.186 16.729 4.762 1.00 33.97 202 SER A CA 1
ATOM 1569 C C . SER A 1 202 ? 12.825 17.238 5.260 1.00 33.97 202 SER A C 1
ATOM 1571 O O . SER A 1 202 ? 11.807 17.143 4.577 1.00 33.97 202 SER A O 1
ATOM 1573 N N . TRP A 1 203 ? 12.797 17.565 6.548 1.00 32.56 203 TRP A N 1
ATOM 1574 C CA . TRP A 1 203 ? 11.691 18.189 7.257 1.00 32.56 203 TRP A CA 1
ATOM 1575 C C . TRP A 1 203 ? 12.346 19.300 8.072 1.00 32.56 203 TRP A C 1
ATOM 1577 O O . TRP A 1 203 ? 13.029 19.008 9.060 1.00 32.56 203 TRP A O 1
ATOM 1587 N N . THR A 1 204 ? 12.194 20.545 7.638 1.00 27.38 204 THR A N 1
ATOM 1588 C CA . THR A 1 204 ? 12.482 21.732 8.457 1.00 27.38 204 THR A CA 1
ATOM 1589 C C . THR A 1 204 ? 11.259 22.615 8.528 1.00 27.38 204 THR A C 1
ATOM 1591 O 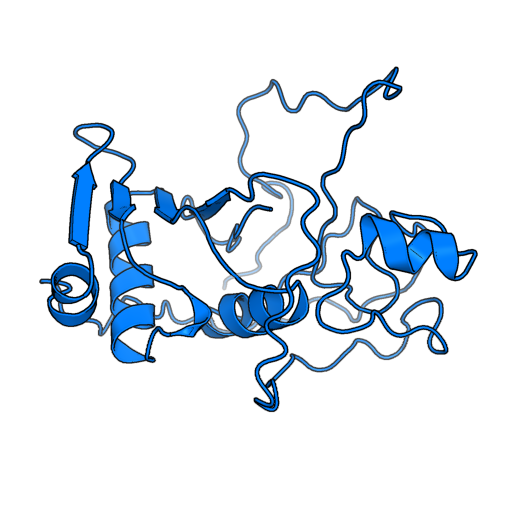O . THR A 1 204 ? 10.654 22.833 7.458 1.00 27.38 204 THR A O 1
#